Protein AF-A0A845XBY8-F1 (afdb_monomer)

Radius of gyration: 33.35 Å; Cα contacts (8 Å, |Δi|>4): 189; chains: 1; bounding box: 76×48×98 Å

Foldseek 3Di:
DPPPPVVVVVVVVVVVVVVVVVVPPPPPPPPPDDDDDPPQDWAFQDDLNHGLDTFRDADDPRDSNNQSVQLNVLLNVQLPDPVFQLVQFDWDDDPQKIFTDGPPHTSHIGHVVRCVVVVHDRVVVRVSSSVSSSVSSVVSVVCVPVVLVVVLVVQLVVLVVVLVVVVVVLVVVLVVVLVVLVVCVPDPDPPPPDPDDCPDDPVNVSVVVNVVSVVVSVVVNVVSVVVSVVSSCVSDSVNSVVVVVVVVVVVVVVVVVVVVVVVVVVVVVVVVVVPPPPPDD

pLDDT: mean 73.99, std 17.5, range [38.91, 96.5]

Solvent-accessible surface area (backbone atoms only — not comparable to full-atom values): 16436 Å² total; per-residue (Å²): 141,76,84,71,70,69,61,58,65,60,51,57,59,51,56,58,49,52,60,57,55,64,65,67,68,76,74,78,81,81,82,84,82,77,73,86,68,86,76,79,67,68,23,63,25,43,59,90,87,41,72,64,49,69,31,64,53,65,56,94,92,40,46,20,56,57,46,16,52,53,34,24,54,46,48,53,54,53,47,69,38,81,91,55,61,65,81,56,63,44,78,46,78,56,98,84,29,40,34,37,28,46,93,89,44,76,50,45,78,46,43,62,62,50,14,58,76,67,73,44,53,56,68,60,46,49,55,53,50,52,50,41,50,32,50,50,36,51,52,57,43,55,62,66,34,70,70,40,53,51,50,30,51,50,52,41,52,51,50,52,50,53,49,51,50,51,54,51,47,49,66,52,50,49,62,48,50,52,49,52,57,58,60,38,70,77,79,73,58,77,79,81,83,66,78,99,58,86,86,69,56,72,66,59,57,49,51,50,53,51,49,51,56,50,51,50,51,52,52,52,51,52,52,51,51,51,53,48,50,55,55,47,52,70,50,40,72,66,62,64,49,54,54,55,57,51,48,51,54,52,50,55,51,47,52,52,53,51,53,54,52,61,64,48,52,60,58,61,55,57,61,59,68,66,66,79,78,81,78,86,130

Secondary structure (DSSP, 8-state):
--SSSHHHHHHHHHHHHHHHHHHHSSSSSSSS----------EEEEETTEEEEEE---BTTB-HHHHHHHHHHHHHHHHH-TTS-TT-EEEEEETTEEEEEETTEEEEEE-HHHHHHTTS-HHHHHHHHHHHHHHHHHHHHHHHSHHHHHHHHHHHHHHHHHHHHHHHHHHHHHHHHHHHHHHTTTTTS-----SS--SS-HHHHHHHHHHHHHHHHHHHHHHHHHHHHHHHHHH-HHHHHHHHHHHHHHHHHHHHHHHHHHHHHHHHHHHHHTSTTS---

Mean predicted aligned error: 17.68 Å

Sequence (281 aa):
MQCKQQRWQKWWGLVLWVCIGLIGWVGLAAAQTADSEVTIERFPVELNGEVLFEIEENVGSFSAEERAQAITQRLQTIAADESIAPDDLEIEELNGVIGIEFKGQIILTLTPADAQAAGRSLSALALKYRELIRTGIVDYRTARTPRSLIRGGIYALVATTALSLLLYGMGRIFPWLYRLINRGRGSYLPSLRIQRMELLPADRIADTLLGLAKLSRTLLTITLLYFYTTLVLSFFPWTKQAGVIMLGYVLANLQQMWGAFIAYVPIAFSTNMRYSYIGRK

Structure (mmCIF, N/CA/C/O backbone):
data_AF-A0A845XBY8-F1
#
_entry.id   AF-A0A845XBY8-F1
#
loop_
_atom_site.group_PDB
_atom_site.id
_atom_site.type_symbol
_atom_site.label_atom_id
_atom_site.label_alt_id
_atom_site.label_comp_id
_atom_site.label_asym_id
_atom_site.label_entity_id
_atom_site.label_seq_id
_atom_site.pdbx_PDB_ins_code
_atom_site.Cartn_x
_atom_site.Cartn_y
_atom_site.Cartn_z
_atom_site.occupancy
_atom_site.B_iso_or_equiv
_atom_site.auth_seq_id
_atom_site.auth_comp_id
_atom_site.auth_asym_id
_atom_site.auth_atom_id
_atom_site.pdbx_PDB_model_num
ATOM 1 N N . MET A 1 1 ? 52.675 29.463 -32.326 1.00 48.91 1 MET A N 1
ATOM 2 C CA . MET A 1 1 ? 51.221 29.203 -32.491 1.00 48.91 1 MET A CA 1
ATOM 3 C C . MET A 1 1 ? 50.618 28.330 -31.367 1.00 48.91 1 MET A C 1
ATOM 5 O O . MET A 1 1 ? 49.633 27.653 -31.606 1.00 48.91 1 MET A O 1
ATOM 9 N N . GLN A 1 2 ? 51.119 28.380 -30.120 1.00 47.53 2 GLN A N 1
ATOM 10 C CA . GLN A 1 2 ? 50.605 27.541 -29.011 1.00 47.53 2 GLN A CA 1
ATOM 11 C C . GLN A 1 2 ? 49.797 28.305 -27.939 1.00 47.53 2 GLN A C 1
ATOM 13 O O . GLN A 1 2 ? 49.293 27.712 -26.996 1.00 47.53 2 GLN A O 1
ATOM 18 N N . CYS A 1 3 ? 49.594 29.618 -28.093 1.00 46.97 3 CYS A N 1
ATOM 19 C CA . CYS A 1 3 ? 49.027 30.460 -27.029 1.00 46.97 3 CYS A CA 1
ATOM 20 C C . CYS A 1 3 ? 47.480 30.583 -27.048 1.00 46.97 3 CYS A C 1
ATOM 22 O O . CYS A 1 3 ? 46.894 31.210 -26.170 1.00 46.97 3 CYS A O 1
ATOM 24 N N . LYS A 1 4 ? 46.779 29.997 -28.038 1.00 46.78 4 LYS A N 1
ATOM 25 C CA . LYS A 1 4 ? 45.314 30.176 -28.201 1.00 46.78 4 LYS A CA 1
ATOM 26 C C . LYS A 1 4 ? 44.449 28.997 -27.729 1.00 46.78 4 LYS A C 1
ATOM 28 O O . LYS A 1 4 ? 43.280 29.214 -27.428 1.00 46.78 4 LYS A O 1
ATOM 33 N N . GLN A 1 5 ? 45.000 27.786 -27.594 1.00 48.25 5 GLN A N 1
ATOM 34 C CA . GLN A 1 5 ? 44.238 26.592 -27.179 1.00 48.25 5 GLN A CA 1
ATOM 35 C C . GLN A 1 5 ? 44.044 26.471 -25.657 1.00 48.25 5 GLN A C 1
ATOM 37 O O . GLN A 1 5 ? 43.066 25.884 -25.204 1.00 48.25 5 GLN A O 1
ATOM 42 N N . GLN A 1 6 ? 44.903 27.100 -24.853 1.00 47.03 6 GLN A N 1
ATOM 43 C CA . GLN A 1 6 ? 44.861 26.988 -23.389 1.00 47.03 6 GLN A CA 1
ATOM 44 C C . GLN A 1 6 ? 43.768 27.855 -22.732 1.00 47.03 6 GLN A C 1
ATOM 46 O O . GLN A 1 6 ? 43.416 27.654 -21.569 1.00 47.03 6 GLN A O 1
ATOM 51 N N . ARG A 1 7 ? 43.192 28.813 -23.475 1.00 44.72 7 ARG A N 1
ATOM 52 C CA . ARG A 1 7 ? 42.109 29.682 -22.983 1.00 44.72 7 ARG A CA 1
ATOM 53 C C . ARG A 1 7 ? 40.734 29.015 -23.011 1.00 44.72 7 ARG A C 1
ATOM 55 O O . ARG A 1 7 ? 39.902 29.406 -22.212 1.00 44.72 7 ARG A O 1
ATOM 62 N N . TRP A 1 8 ? 40.487 28.008 -23.849 1.00 44.72 8 TRP A N 1
ATOM 63 C CA . TRP A 1 8 ? 39.156 27.385 -23.957 1.00 44.72 8 TRP A CA 1
ATOM 64 C C . TRP A 1 8 ? 38.880 26.314 -22.888 1.00 44.72 8 TRP A C 1
ATOM 66 O O . TRP A 1 8 ? 37.749 26.196 -22.428 1.00 44.72 8 TRP A O 1
ATOM 76 N N . GLN A 1 9 ? 39.909 25.609 -22.400 1.00 49.66 9 GLN A N 1
ATOM 77 C CA . GLN A 1 9 ? 39.747 24.634 -21.308 1.00 49.66 9 GLN A CA 1
ATOM 78 C C . GLN A 1 9 ? 39.439 25.286 -19.950 1.00 49.66 9 GLN A C 1
ATOM 80 O O . GLN A 1 9 ? 38.743 24.693 -19.131 1.00 49.66 9 GLN A O 1
ATOM 85 N N . LYS A 1 10 ? 39.883 26.530 -19.717 1.00 44.44 10 LYS A N 1
ATOM 86 C CA . LYS A 1 10 ? 39.593 27.256 -18.467 1.00 44.44 10 LYS A CA 1
ATOM 87 C C . LYS A 1 10 ? 38.150 27.770 -18.377 1.00 44.44 10 LYS A C 1
ATOM 89 O O . LYS A 1 10 ? 37.648 27.943 -17.275 1.00 44.44 10 LYS A O 1
ATOM 94 N N . TRP A 1 11 ? 37.468 27.973 -19.508 1.00 46.66 11 TRP A N 1
ATOM 95 C CA . TRP A 1 11 ? 36.080 28.459 -19.526 1.00 46.66 11 TRP A CA 1
ATOM 96 C C . TRP A 1 11 ? 35.056 27.337 -19.318 1.00 46.66 11 TRP A C 1
ATOM 98 O O . TRP A 1 11 ? 34.027 27.572 -18.692 1.00 46.66 11 TRP A O 1
ATOM 108 N N . TRP A 1 12 ? 35.362 26.103 -19.735 1.00 45.88 12 TRP A N 1
ATOM 109 C CA . TRP A 1 12 ? 34.514 24.940 -19.438 1.00 45.88 12 TRP A CA 1
ATOM 110 C C . TRP A 1 12 ? 34.469 24.602 -17.942 1.00 45.88 12 TRP A C 1
ATOM 112 O O . TRP A 1 12 ? 33.399 24.300 -17.428 1.00 45.88 12 TRP A O 1
ATOM 122 N N . GLY A 1 13 ? 35.586 24.738 -17.216 1.00 47.56 13 GLY A N 1
ATOM 123 C CA . GLY A 1 13 ? 35.603 24.539 -15.760 1.00 47.56 13 GLY A CA 1
ATOM 124 C C . GLY A 1 13 ? 34.821 25.601 -14.976 1.00 47.56 13 GLY A C 1
ATOM 125 O O . GLY A 1 13 ? 34.259 25.298 -13.928 1.00 47.56 13 GLY A O 1
ATOM 126 N N . LEU A 1 14 ? 34.739 26.829 -15.501 1.00 52.38 14 LEU A N 1
ATOM 127 C CA . LEU A 1 14 ? 34.097 27.967 -14.833 1.00 52.38 14 LEU A CA 1
ATOM 128 C C . LEU A 1 14 ? 32.570 27.961 -15.022 1.00 52.38 14 LEU A C 1
ATOM 130 O O . LEU A 1 14 ? 31.839 28.239 -14.079 1.00 52.38 14 LEU A O 1
ATOM 134 N N . VAL A 1 15 ? 32.074 27.544 -16.194 1.00 56.00 15 VAL A N 1
ATOM 135 C CA . VAL A 1 15 ? 30.627 27.358 -16.435 1.00 56.00 15 VAL A CA 1
ATOM 136 C C . VAL A 1 15 ? 30.075 26.168 -15.635 1.00 56.00 15 VAL A C 1
ATOM 138 O O . VAL A 1 15 ? 28.975 26.250 -15.092 1.00 56.00 15 VAL A O 1
ATOM 141 N N . LEU A 1 16 ? 30.860 25.095 -15.478 1.00 51.88 16 LEU A N 1
ATOM 142 C CA . LEU A 1 16 ? 30.463 23.907 -14.710 1.00 51.88 16 LEU A CA 1
ATOM 143 C C . LEU A 1 16 ? 30.427 24.175 -13.189 1.00 51.88 16 LEU A C 1
ATOM 145 O O . LEU A 1 16 ? 29.572 23.630 -12.497 1.00 51.88 16 LEU A O 1
ATOM 149 N N . TRP A 1 17 ? 31.273 25.079 -12.678 1.00 51.78 17 TRP A N 1
ATOM 150 C CA . TRP A 1 17 ? 31.230 25.545 -11.282 1.00 51.78 17 TRP A CA 1
ATOM 151 C C . TRP A 1 17 ? 30.079 26.524 -10.993 1.00 51.78 17 TRP A C 1
ATOM 153 O O . TRP A 1 17 ? 29.490 26.469 -9.915 1.00 51.78 17 TRP A O 1
ATOM 163 N N . VAL A 1 18 ? 29.701 27.377 -11.952 1.00 54.84 18 VAL A N 1
ATOM 164 C CA . VAL A 1 18 ? 28.578 28.324 -11.786 1.00 54.84 18 VAL A CA 1
ATOM 165 C C . VAL A 1 18 ? 27.220 27.604 -11.754 1.00 54.84 18 VAL A C 1
ATOM 167 O O . VAL A 1 18 ? 26.349 27.988 -10.976 1.00 54.84 18 VAL A O 1
ATOM 170 N N . CYS A 1 19 ? 27.043 26.509 -12.504 1.00 50.28 19 CYS A N 1
ATOM 171 C CA . CYS A 1 19 ? 25.814 25.705 -12.443 1.00 50.28 19 CYS A CA 1
ATOM 172 C C . CYS A 1 19 ? 25.688 24.864 -11.158 1.00 50.28 19 CYS A C 1
ATOM 174 O O . CYS A 1 19 ? 24.574 24.653 -10.688 1.00 50.28 19 CYS A O 1
ATOM 176 N N . ILE A 1 20 ? 26.800 24.421 -10.558 1.00 53.28 20 ILE A N 1
ATOM 177 C CA . ILE A 1 20 ? 26.784 23.688 -9.277 1.00 53.28 20 ILE A CA 1
ATOM 178 C C . ILE A 1 20 ? 26.568 24.654 -8.095 1.00 53.28 20 ILE A C 1
ATOM 180 O O . ILE A 1 20 ? 25.856 24.319 -7.150 1.00 53.28 20 ILE A O 1
ATOM 184 N N . GLY A 1 21 ? 27.093 25.884 -8.172 1.00 45.09 21 GLY A N 1
ATOM 185 C CA . GLY A 1 21 ? 26.884 26.916 -7.148 1.00 45.09 21 GLY A CA 1
ATOM 186 C C . GLY A 1 21 ? 25.451 27.462 -7.074 1.00 45.09 21 GLY A C 1
ATOM 187 O O . GLY A 1 21 ? 24.967 27.757 -5.984 1.00 45.09 21 GLY A O 1
ATOM 188 N N . LEU A 1 22 ? 24.737 27.545 -8.203 1.00 45.56 22 LEU A N 1
ATOM 189 C CA . LEU A 1 22 ? 23.360 28.068 -8.250 1.00 45.56 22 LEU A CA 1
ATOM 190 C C . LEU A 1 22 ? 22.296 27.099 -7.704 1.00 45.56 22 LEU A C 1
ATOM 192 O O . LEU A 1 22 ? 21.228 27.547 -7.298 1.00 45.56 22 LEU A O 1
ATOM 196 N N . ILE A 1 23 ? 22.582 25.796 -7.640 1.00 50.97 23 ILE A N 1
ATOM 197 C CA . ILE A 1 23 ? 21.660 24.795 -7.068 1.00 50.97 23 ILE A CA 1
ATOM 198 C C . ILE A 1 23 ? 21.824 24.708 -5.537 1.00 50.97 23 ILE A C 1
ATOM 200 O O . ILE A 1 23 ? 20.875 24.382 -4.829 1.00 50.97 23 ILE A O 1
ATOM 204 N N . GLY A 1 24 ? 23.000 25.059 -5.002 1.00 47.50 24 GLY A N 1
ATOM 205 C CA . GLY A 1 24 ? 23.308 24.939 -3.572 1.00 47.50 24 GLY A CA 1
ATOM 206 C C . GLY A 1 24 ? 22.752 26.047 -2.668 1.00 47.50 24 GLY A C 1
ATOM 207 O O . GLY A 1 24 ? 22.663 25.844 -1.462 1.00 47.50 24 GLY A O 1
ATOM 208 N N . TRP A 1 25 ? 22.369 27.210 -3.209 1.00 44.91 25 TRP A N 1
ATOM 209 C CA . TRP A 1 25 ? 21.984 28.376 -2.392 1.00 44.91 25 TRP A CA 1
ATOM 210 C C . TRP A 1 25 ? 20.474 28.569 -2.190 1.00 44.91 25 TRP A C 1
ATOM 212 O O . TRP A 1 25 ? 20.073 29.314 -1.303 1.00 44.91 25 TRP A O 1
ATOM 222 N N . VAL A 1 26 ? 19.622 27.869 -2.943 1.00 50.78 26 VAL A N 1
ATOM 223 C CA . VAL A 1 26 ? 18.153 28.020 -2.835 1.00 50.78 26 VAL A CA 1
ATOM 224 C C . VAL A 1 26 ? 17.545 27.136 -1.727 1.00 50.78 26 VAL A C 1
ATOM 226 O O . VAL A 1 26 ? 16.399 27.331 -1.339 1.00 50.78 26 VAL A O 1
ATOM 229 N N . GLY A 1 27 ? 18.306 26.197 -1.154 1.00 48.75 27 GLY A N 1
ATOM 230 C CA . GLY A 1 27 ? 17.779 25.209 -0.201 1.00 48.75 27 GLY A CA 1
ATOM 231 C C . GLY A 1 27 ? 17.772 25.600 1.284 1.00 48.75 27 GLY A C 1
ATOM 232 O O . GLY A 1 27 ? 17.173 24.877 2.072 1.00 48.75 27 GLY A O 1
ATOM 233 N N . LEU A 1 28 ? 18.423 26.696 1.699 1.00 48.75 28 LEU A N 1
ATOM 234 C CA . LEU A 1 28 ? 18.722 26.938 3.126 1.00 48.75 28 LEU A CA 1
ATOM 235 C C . LEU A 1 28 ? 17.930 28.079 3.790 1.00 48.75 28 LEU A C 1
ATOM 237 O O . LEU A 1 28 ? 18.226 28.440 4.923 1.00 48.75 28 LEU A O 1
ATOM 241 N N . ALA A 1 29 ? 16.926 28.652 3.120 1.00 46.03 29 ALA A N 1
ATOM 242 C CA . ALA A 1 29 ? 16.129 29.754 3.678 1.00 46.03 29 ALA A CA 1
ATOM 243 C C . ALA A 1 29 ? 14.713 29.350 4.141 1.00 46.03 29 ALA A C 1
ATOM 245 O O . ALA A 1 29 ? 14.022 30.166 4.739 1.00 46.03 29 ALA A O 1
ATOM 246 N N . ALA A 1 30 ? 14.272 28.111 3.894 1.00 50.88 30 ALA A N 1
ATOM 247 C CA . ALA A 1 30 ? 12.892 27.682 4.163 1.00 50.88 30 ALA A CA 1
ATOM 248 C C . ALA A 1 30 ? 12.706 26.845 5.447 1.00 50.88 30 ALA A C 1
ATOM 250 O O . ALA A 1 30 ? 11.613 26.348 5.690 1.00 50.88 30 ALA A O 1
ATOM 251 N N . ALA A 1 31 ? 13.747 26.647 6.264 1.00 50.22 31 ALA A N 1
ATOM 252 C CA . ALA A 1 31 ? 13.738 25.592 7.284 1.00 50.22 31 ALA A CA 1
ATOM 253 C C . ALA A 1 31 ? 13.461 26.035 8.735 1.00 50.22 31 ALA A C 1
ATOM 255 O O . ALA A 1 31 ? 13.522 25.190 9.621 1.00 50.22 31 ALA A O 1
ATOM 256 N N . GLN A 1 32 ? 13.174 27.308 9.029 1.00 49.59 32 GLN A N 1
ATOM 257 C CA . GLN A 1 32 ? 13.045 27.764 10.426 1.00 49.59 32 GLN A CA 1
ATOM 258 C C . GLN A 1 32 ? 11.834 28.666 10.674 1.00 49.59 32 GLN A C 1
ATOM 260 O O . GLN A 1 32 ? 11.972 29.801 11.108 1.00 49.59 32 GLN A O 1
ATOM 265 N N . THR A 1 33 ? 10.643 28.111 10.459 1.00 51.03 33 THR A N 1
ATOM 266 C CA . THR A 1 33 ? 9.422 28.454 11.211 1.00 51.03 33 THR A CA 1
ATOM 267 C C . THR A 1 33 ? 8.527 27.213 11.263 1.00 51.03 33 THR A C 1
ATOM 269 O O . THR A 1 33 ? 7.526 27.131 10.559 1.00 51.03 33 THR A O 1
ATOM 272 N N . ALA A 1 34 ? 8.930 26.203 12.033 1.00 53.22 34 ALA A N 1
ATOM 273 C CA . ALA A 1 34 ? 8.025 25.138 12.452 1.00 53.22 34 ALA A CA 1
ATOM 274 C C . ALA A 1 34 ? 7.584 25.476 13.876 1.00 53.22 34 ALA A C 1
ATOM 276 O O . ALA A 1 34 ? 8.276 25.174 14.849 1.00 53.22 34 ALA A O 1
ATOM 277 N N . ASP A 1 35 ? 6.476 26.209 13.963 1.00 44.78 35 ASP A N 1
ATOM 278 C CA . ASP A 1 35 ? 5.698 26.317 15.189 1.00 44.78 35 ASP A CA 1
ATOM 279 C C . ASP A 1 35 ? 5.302 24.891 15.599 1.00 44.78 35 ASP A C 1
ATOM 281 O O . ASP A 1 35 ? 4.962 24.067 14.746 1.00 44.78 35 ASP A O 1
ATOM 285 N N . SER A 1 36 ? 5.443 24.551 16.877 1.00 49.94 36 SER A N 1
ATOM 286 C CA . SER A 1 36 ? 5.181 23.195 17.367 1.00 49.94 36 SER A CA 1
ATOM 287 C C . SER A 1 36 ? 3.672 22.960 17.449 1.00 49.94 36 SER A C 1
ATOM 289 O O . SER A 1 36 ? 3.082 23.026 18.525 1.00 49.94 36 SER A O 1
ATOM 291 N N . GLU A 1 37 ? 3.034 22.709 16.305 1.00 53.88 37 GLU A N 1
ATOM 292 C CA . GLU A 1 37 ? 1.707 22.104 16.273 1.00 53.88 37 GLU A CA 1
ATOM 293 C C . GLU A 1 37 ? 1.807 20.713 16.903 1.00 53.88 37 GLU A C 1
ATOM 295 O O . GLU A 1 37 ? 2.631 19.885 16.504 1.00 53.88 37 GLU A O 1
ATOM 300 N N . VAL A 1 38 ? 0.976 20.462 17.918 1.00 54.94 38 VAL A N 1
ATOM 301 C CA . VAL A 1 38 ? 0.771 19.124 18.476 1.00 54.94 38 VAL A CA 1
ATOM 302 C C . VAL A 1 38 ? 0.316 18.234 17.323 1.00 54.94 38 VAL A C 1
ATOM 304 O O . VAL A 1 38 ? -0.832 18.293 16.892 1.00 54.94 38 VAL A O 1
ATOM 307 N N . THR A 1 39 ? 1.245 17.456 16.776 1.00 62.81 39 THR A N 1
ATOM 308 C CA . THR A 1 39 ? 0.949 16.504 15.711 1.00 62.81 39 THR A CA 1
ATOM 309 C C . THR A 1 39 ? 0.202 15.353 16.366 1.00 62.81 39 THR A C 1
ATOM 311 O O . THR A 1 39 ? 0.798 14.563 17.092 1.00 62.81 39 THR A O 1
ATOM 314 N N . ILE A 1 40 ? -1.116 15.305 16.182 1.00 72.94 40 ILE A N 1
ATOM 315 C CA . ILE A 1 40 ? -1.915 14.152 16.599 1.00 72.94 40 ILE A CA 1
ATOM 316 C C . ILE A 1 40 ? -1.516 12.998 15.679 1.00 72.94 40 ILE A C 1
ATOM 318 O O . ILE A 1 40 ? -1.754 13.056 14.470 1.00 72.94 40 ILE A O 1
ATOM 322 N N . GLU A 1 41 ? -0.847 11.989 16.234 1.00 85.38 41 GLU A N 1
ATOM 323 C CA . GLU A 1 41 ? -0.474 10.790 15.489 1.00 85.38 41 GLU A CA 1
ATOM 324 C C . GLU A 1 41 ? -1.731 9.976 15.172 1.00 85.38 41 GLU A C 1
ATOM 326 O O . GLU A 1 41 ? -2.507 9.624 16.059 1.00 85.38 41 GLU A O 1
ATOM 331 N N . ARG A 1 42 ? -1.941 9.698 13.883 1.00 91.50 42 ARG A N 1
ATOM 332 C CA . ARG A 1 42 ? -3.079 8.928 13.380 1.00 91.50 42 ARG A CA 1
ATOM 333 C C . ARG A 1 42 ? -2.586 7.624 12.784 1.00 91.50 42 ARG A C 1
ATOM 335 O O . ARG A 1 42 ? -1.666 7.627 11.966 1.00 91.50 42 ARG A O 1
ATOM 342 N N . PHE A 1 43 ? -3.225 6.522 13.157 1.00 93.31 43 PHE A N 1
ATOM 343 C CA . PHE A 1 43 ? -2.828 5.192 12.712 1.00 93.31 43 PHE A CA 1
ATOM 344 C C . PHE A 1 43 ? -3.890 4.594 11.785 1.00 93.31 43 PHE A C 1
ATOM 346 O O . PHE A 1 43 ? -5.041 4.431 12.203 1.00 93.31 43 PHE A O 1
ATOM 353 N N . PRO A 1 44 ? -3.546 4.272 10.527 1.00 94.00 44 PRO A N 1
ATOM 354 C CA . PRO A 1 44 ? -4.523 3.829 9.546 1.00 94.00 44 PRO A CA 1
ATOM 355 C C . PRO A 1 44 ? -4.962 2.382 9.791 1.00 94.00 44 PRO A C 1
ATOM 357 O O . PRO A 1 44 ? -4.156 1.491 10.059 1.00 94.00 44 PRO A O 1
ATOM 360 N N . VAL A 1 45 ? -6.263 2.144 9.642 1.00 94.81 45 VAL A N 1
ATOM 361 C CA . VAL A 1 45 ? -6.851 0.814 9.491 1.00 94.81 45 VAL A CA 1
ATOM 362 C C . VAL A 1 45 ? -7.052 0.561 8.009 1.00 94.81 45 VAL A C 1
ATOM 364 O O . VAL A 1 45 ? -7.835 1.249 7.349 1.00 94.81 45 VAL A O 1
ATOM 367 N N . GLU A 1 46 ? -6.349 -0.437 7.487 1.00 90.94 46 GLU A N 1
ATOM 368 C CA . GLU A 1 46 ? -6.260 -0.666 6.049 1.00 90.94 46 GLU A CA 1
ATOM 369 C C . GLU A 1 46 ? -6.810 -2.024 5.638 1.00 90.94 46 GLU A C 1
ATOM 371 O O . GLU A 1 46 ? -6.616 -3.043 6.305 1.00 90.94 46 GLU A O 1
ATOM 376 N N . LEU A 1 47 ? -7.415 -2.071 4.456 1.00 89.12 47 LEU A N 1
ATOM 377 C CA . LEU A 1 47 ? -7.773 -3.318 3.803 1.00 89.12 47 LEU A CA 1
ATOM 378 C C . LEU A 1 47 ? -7.267 -3.280 2.361 1.00 89.12 47 LEU A C 1
ATOM 380 O O . LEU A 1 47 ? -7.606 -2.392 1.594 1.00 89.12 47 LEU A O 1
ATOM 384 N N . ASN A 1 48 ? -6.408 -4.236 1.986 1.00 77.81 48 ASN A N 1
ATOM 385 C CA . ASN A 1 48 ? -5.762 -4.272 0.661 1.00 77.81 48 ASN A CA 1
ATOM 386 C C . ASN A 1 48 ? -4.932 -3.014 0.306 1.00 77.81 48 ASN A C 1
ATOM 388 O O . ASN A 1 48 ? -4.782 -2.677 -0.869 1.00 77.81 48 ASN A O 1
ATOM 392 N N . GLY A 1 49 ? -4.360 -2.347 1.316 1.00 77.94 49 GLY A N 1
ATOM 393 C CA . GLY A 1 49 ? -3.574 -1.119 1.146 1.00 77.94 49 GLY A CA 1
ATOM 394 C C . GLY A 1 49 ? -4.420 0.127 0.870 1.00 77.94 49 GLY A C 1
ATOM 395 O O . GLY A 1 49 ? -3.885 1.137 0.420 1.00 77.94 49 GLY A O 1
ATOM 396 N N . GLU A 1 50 ? -5.733 0.044 1.083 1.00 84.88 50 GLU A N 1
ATOM 397 C CA . GLU A 1 50 ? -6.636 1.188 1.115 1.00 84.88 50 GLU A CA 1
ATOM 398 C C . GLU A 1 50 ? -7.003 1.494 2.568 1.00 84.88 50 GLU A C 1
ATOM 400 O O . GLU A 1 50 ? -7.418 0.600 3.310 1.00 84.88 50 GLU A O 1
ATOM 405 N N . VAL A 1 51 ? -6.825 2.752 2.973 1.00 92.31 51 VAL A N 1
ATOM 406 C CA . VAL A 1 51 ? -7.165 3.226 4.318 1.00 92.31 51 VAL A CA 1
ATOM 407 C C . VAL A 1 51 ? -8.679 3.369 4.418 1.00 92.31 51 VAL A C 1
ATOM 409 O O . VAL A 1 51 ? -9.278 4.173 3.704 1.00 92.31 51 VAL A O 1
ATOM 412 N N . LEU A 1 52 ? -9.300 2.610 5.319 1.00 94.62 52 LEU A N 1
ATOM 413 C CA . LEU A 1 52 ? -10.735 2.704 5.584 1.00 94.62 52 LEU A CA 1
ATOM 414 C C . LEU A 1 52 ? -11.031 3.857 6.550 1.00 94.62 52 LEU A C 1
ATOM 416 O O . LEU A 1 52 ? -11.952 4.642 6.331 1.00 94.62 52 LEU A O 1
ATOM 420 N N . PHE A 1 53 ? -10.259 3.950 7.631 1.00 95.38 53 PHE A N 1
ATOM 421 C CA . PHE A 1 53 ? -10.339 4.993 8.655 1.00 95.38 53 PHE A CA 1
ATOM 422 C C . PHE A 1 53 ? -9.061 4.993 9.502 1.00 95.38 53 PHE A C 1
ATOM 424 O O . PHE A 1 53 ? -8.221 4.111 9.358 1.00 95.38 53 PHE A O 1
ATOM 431 N N . GLU A 1 54 ? -8.918 5.976 10.386 1.00 95.19 54 GLU A N 1
ATOM 432 C CA . GLU A 1 54 ? -7.755 6.138 11.262 1.00 95.19 54 GLU A CA 1
ATOM 433 C C . GLU A 1 54 ? -8.172 6.033 12.734 1.00 95.19 54 GLU A C 1
ATOM 435 O O . GLU A 1 54 ? -9.300 6.385 13.090 1.00 95.19 54 GLU A O 1
ATOM 440 N N . ILE A 1 55 ? -7.264 5.536 13.573 1.00 94.94 55 ILE A N 1
ATOM 441 C CA . ILE A 1 55 ? -7.392 5.480 15.030 1.00 94.94 55 ILE A CA 1
ATOM 442 C C . ILE A 1 55 ? -6.408 6.478 15.638 1.00 94.94 55 ILE A C 1
ATOM 444 O O . ILE A 1 55 ? -5.232 6.490 15.277 1.00 94.94 55 ILE A O 1
ATOM 448 N N . GLU A 1 56 ? -6.902 7.297 16.561 1.00 93.75 56 GLU A N 1
ATOM 449 C CA . GLU A 1 56 ? -6.122 8.352 17.228 1.00 93.75 56 GLU A CA 1
ATOM 450 C C . GLU A 1 56 ? -5.914 8.047 18.718 1.00 93.75 56 GLU A C 1
ATOM 452 O O . GLU A 1 56 ? -4.890 8.391 19.296 1.00 93.75 56 GLU A O 1
ATOM 457 N N . GLU A 1 57 ? -6.871 7.357 19.342 1.00 93.81 57 GLU A N 1
ATOM 458 C CA . GLU A 1 57 ? -6.916 7.203 20.794 1.00 93.81 57 GLU A CA 1
ATOM 459 C C . GLU A 1 57 ? -6.401 5.842 21.268 1.00 93.81 57 GLU A C 1
ATOM 461 O O . GLU A 1 57 ? -6.533 4.809 20.603 1.00 93.81 57 GLU A O 1
ATOM 466 N N . ASN A 1 58 ? -5.857 5.823 22.479 1.00 92.31 58 ASN A N 1
ATOM 467 C CA . ASN A 1 58 ? -5.487 4.591 23.169 1.00 92.31 58 ASN A CA 1
ATOM 468 C C . ASN A 1 58 ? -6.712 3.985 23.869 1.00 92.31 58 ASN A C 1
ATOM 470 O O . ASN A 1 58 ? -7.635 4.698 24.264 1.00 92.31 58 ASN A O 1
ATOM 474 N N . VAL A 1 59 ? -6.713 2.668 24.092 1.00 88.62 59 VAL A N 1
ATOM 475 C CA . VAL A 1 59 ? -7.757 2.002 24.893 1.00 88.62 59 VAL A CA 1
ATOM 476 C C . VAL A 1 59 ? -7.116 1.082 25.915 1.00 88.62 59 VAL A C 1
ATOM 478 O O . VAL A 1 59 ? -6.519 0.061 25.575 1.00 88.62 59 VAL A O 1
ATOM 481 N N . GLY A 1 60 ? -7.269 1.431 27.193 1.00 86.19 60 GLY A N 1
ATOM 482 C CA . GLY A 1 60 ? -6.638 0.697 28.286 1.00 86.19 60 GLY A CA 1
ATOM 483 C C . GLY A 1 60 ? -5.118 0.677 28.122 1.00 86.19 60 GLY A C 1
ATOM 484 O O . GLY A 1 60 ? -4.484 1.726 28.109 1.00 86.19 60 GLY A O 1
ATOM 485 N N . SER A 1 61 ? -4.544 -0.520 27.998 1.00 88.06 61 SER A N 1
ATOM 486 C CA . SER A 1 61 ? -3.109 -0.724 27.766 1.00 88.06 61 SER A CA 1
ATOM 487 C C . SER A 1 61 ? -2.699 -0.724 26.292 1.00 88.06 61 SER A C 1
ATOM 489 O O . SER A 1 61 ? -1.506 -0.793 26.025 1.00 88.06 61 SER A O 1
ATOM 491 N N . PHE A 1 62 ? -3.651 -0.705 25.355 1.00 89.44 62 PHE A N 1
ATOM 492 C CA . PHE A 1 62 ? -3.363 -0.764 23.922 1.00 89.44 62 PHE A CA 1
ATOM 493 C C . PHE A 1 62 ? -3.150 0.636 23.355 1.00 89.44 62 PHE A C 1
ATOM 495 O O . PHE A 1 62 ? -4.009 1.513 23.528 1.00 89.44 62 PHE A O 1
ATOM 502 N N . SER A 1 63 ? -2.041 0.824 22.640 1.00 93.56 63 SER A N 1
ATOM 503 C CA . SER A 1 63 ? -1.790 2.062 21.898 1.00 93.56 63 SER A CA 1
ATOM 504 C C . SER A 1 63 ? -2.708 2.187 20.673 1.00 93.56 63 SER A C 1
ATOM 506 O O . SER A 1 63 ? -3.232 1.191 20.168 1.00 93.56 63 SER A O 1
ATOM 508 N N . ALA A 1 64 ? -2.905 3.405 20.168 1.00 92.88 64 ALA A N 1
ATOM 509 C CA . ALA A 1 64 ? -3.656 3.664 18.940 1.00 92.88 64 ALA A CA 1
ATOM 510 C C . ALA A 1 64 ? -3.091 2.874 17.742 1.00 92.88 64 ALA A C 1
ATOM 512 O O . ALA A 1 64 ? -3.856 2.306 16.959 1.00 92.88 64 ALA A O 1
ATOM 513 N N . GLU A 1 65 ? -1.762 2.747 17.656 1.00 93.19 65 GLU A N 1
ATOM 514 C CA . GLU A 1 65 ? -1.076 1.926 16.653 1.00 93.19 65 GLU A CA 1
ATOM 515 C C . GLU A 1 65 ? -1.420 0.439 16.794 1.00 93.19 65 GLU A C 1
ATOM 517 O O . GLU A 1 65 ? -1.844 -0.201 15.830 1.00 93.19 65 GLU A O 1
ATOM 522 N N . GLU A 1 66 ? -1.284 -0.115 18.001 1.00 91.75 66 GLU A N 1
ATOM 523 C CA . GLU A 1 66 ? -1.582 -1.524 18.276 1.00 91.75 66 GLU A CA 1
ATOM 524 C C . GLU A 1 66 ? -3.051 -1.843 17.993 1.00 91.75 66 GLU A C 1
ATOM 526 O O . GLU A 1 66 ? -3.367 -2.892 17.422 1.00 91.75 66 GLU A O 1
ATOM 531 N N . ARG A 1 67 ? -3.958 -0.918 18.338 1.00 94.31 67 ARG A N 1
ATOM 532 C CA . ARG A 1 67 ? -5.379 -1.015 17.991 1.00 94.31 67 ARG A CA 1
ATOM 533 C C . ARG A 1 67 ? -5.555 -1.071 16.478 1.00 94.31 67 ARG A C 1
ATOM 535 O O . ARG A 1 67 ? -6.182 -2.013 15.992 1.00 94.31 67 ARG A O 1
ATOM 542 N N . ALA A 1 68 ? -5.003 -0.109 15.737 1.00 94.56 68 ALA A N 1
ATOM 543 C CA . ALA A 1 68 ? -5.139 -0.044 14.283 1.00 94.56 68 ALA A CA 1
ATOM 544 C C . ALA A 1 68 ? -4.608 -1.314 13.595 1.00 94.56 68 ALA A C 1
ATOM 546 O O . ALA A 1 68 ? -5.271 -1.876 12.715 1.00 94.56 68 ALA A O 1
ATOM 547 N N . GLN A 1 69 ? -3.462 -1.829 14.051 1.00 92.44 69 GLN A N 1
ATOM 548 C CA . GLN A 1 69 ? -2.876 -3.074 13.553 1.00 92.44 69 GLN A CA 1
ATOM 549 C C . GLN A 1 69 ? -3.754 -4.294 13.871 1.00 92.44 69 GLN A C 1
ATOM 551 O O . GLN A 1 69 ? -4.028 -5.103 12.980 1.00 92.44 69 GLN A O 1
ATOM 556 N N . ALA A 1 70 ? -4.246 -4.421 15.107 1.00 91.56 70 ALA A N 1
ATOM 557 C CA . ALA A 1 70 ? -5.111 -5.531 15.506 1.00 91.56 70 ALA A CA 1
ATOM 558 C C . ALA A 1 70 ? -6.439 -5.538 14.728 1.00 91.56 70 ALA A C 1
ATOM 560 O O . ALA A 1 70 ? -6.889 -6.594 14.275 1.00 91.56 70 ALA A O 1
ATOM 561 N N . ILE A 1 71 ? -7.047 -4.364 14.526 1.00 94.88 71 ILE A N 1
ATOM 562 C CA . ILE A 1 71 ? -8.266 -4.210 13.720 1.00 94.88 71 ILE A CA 1
ATOM 563 C C . ILE A 1 71 ? -7.982 -4.606 12.267 1.00 94.88 71 ILE A C 1
ATOM 565 O O . ILE A 1 71 ? -8.721 -5.408 11.695 1.00 94.88 71 ILE A O 1
ATOM 569 N N . THR A 1 72 ? -6.885 -4.110 11.689 1.00 93.88 72 THR A N 1
ATOM 570 C CA . THR A 1 72 ? -6.454 -4.433 10.319 1.00 93.88 72 THR A CA 1
ATOM 571 C C . THR A 1 72 ? -6.299 -5.943 10.113 1.00 93.88 72 THR A C 1
ATOM 573 O O . THR A 1 72 ? -6.827 -6.496 9.149 1.00 93.88 72 THR A O 1
ATOM 576 N N . GLN A 1 73 ? -5.642 -6.646 11.039 1.00 91.25 73 GLN A N 1
ATOM 577 C CA . GLN A 1 73 ? -5.451 -8.100 10.952 1.00 91.25 73 GLN A CA 1
ATOM 578 C C . GLN A 1 73 ? -6.776 -8.877 11.033 1.00 91.25 73 GLN A C 1
ATOM 580 O O . GLN A 1 73 ? -6.998 -9.825 10.268 1.00 91.25 73 GLN 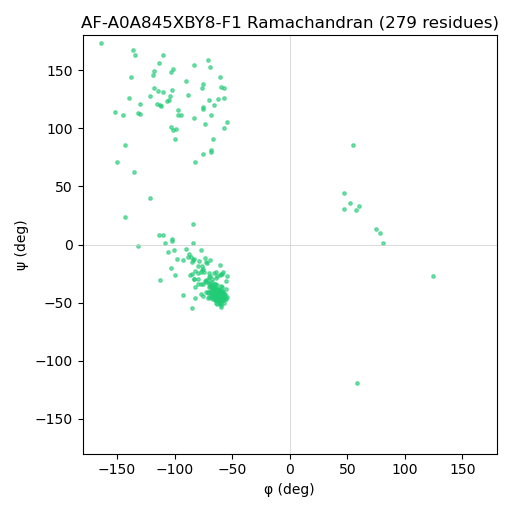A O 1
ATOM 585 N N . ARG A 1 74 ? -7.690 -8.467 11.923 1.00 91.75 74 ARG A N 1
ATOM 586 C CA . ARG A 1 74 ? -9.027 -9.079 12.032 1.00 91.75 74 ARG A CA 1
ATOM 587 C C . ARG A 1 74 ? -9.838 -8.854 10.761 1.00 91.75 74 ARG A C 1
ATOM 589 O O . ARG A 1 74 ? -10.393 -9.810 10.223 1.00 91.75 74 ARG A O 1
ATOM 596 N N . LEU A 1 75 ? -9.839 -7.627 10.239 1.00 92.44 75 LEU A N 1
ATOM 597 C CA . LEU A 1 75 ? -10.513 -7.281 8.989 1.00 92.44 75 LEU A CA 1
ATOM 598 C C . LEU A 1 75 ? -9.978 -8.081 7.805 1.00 92.44 75 LEU A C 1
ATOM 600 O O . LEU A 1 75 ? -10.770 -8.586 7.018 1.00 92.44 75 LEU A O 1
ATOM 604 N N . GLN A 1 76 ? -8.660 -8.252 7.690 1.00 90.06 76 GLN A N 1
ATOM 605 C CA . GLN A 1 76 ? -8.065 -9.075 6.634 1.00 90.06 76 GLN A CA 1
ATOM 606 C C . GLN A 1 76 ? -8.519 -10.536 6.715 1.00 90.06 76 GLN A C 1
ATOM 608 O O . GLN A 1 76 ? -8.828 -11.132 5.684 1.00 90.06 76 GLN A O 1
ATOM 613 N N . THR A 1 77 ? -8.592 -11.094 7.925 1.00 87.94 77 THR A N 1
ATOM 614 C CA . THR A 1 77 ? -9.057 -12.471 8.151 1.00 87.94 77 THR A CA 1
ATOM 615 C C . THR A 1 77 ? -10.521 -12.632 7.735 1.00 87.94 77 THR A C 1
ATOM 617 O O . THR A 1 77 ? -10.854 -13.538 6.976 1.00 87.94 77 THR A O 1
ATOM 620 N N . ILE A 1 78 ? -11.381 -11.703 8.157 1.00 88.69 78 ILE A N 1
ATOM 621 C CA . ILE A 1 78 ? -12.824 -11.714 7.867 1.00 88.69 78 ILE A CA 1
ATOM 622 C C . ILE A 1 78 ? -13.104 -11.445 6.382 1.00 88.69 78 ILE A C 1
ATOM 624 O O . ILE A 1 78 ? -13.963 -12.079 5.769 1.00 88.69 78 ILE A O 1
ATOM 628 N N . ALA A 1 79 ? -12.357 -10.528 5.767 1.00 88.62 79 ALA A N 1
ATOM 629 C CA . ALA A 1 79 ? -12.492 -10.223 4.348 1.00 88.62 79 ALA A CA 1
ATOM 630 C C . ALA A 1 79 ? -12.106 -11.417 3.460 1.00 88.62 79 ALA A C 1
ATOM 632 O O . ALA A 1 79 ? -12.713 -11.606 2.401 1.00 88.62 79 ALA A O 1
ATOM 633 N N . ALA A 1 80 ? -11.124 -12.216 3.895 1.00 85.31 80 ALA A N 1
ATOM 634 C CA . ALA A 1 80 ? -10.649 -13.404 3.192 1.00 85.31 80 ALA A CA 1
ATOM 635 C C . ALA A 1 80 ? -11.575 -14.626 3.325 1.00 85.31 80 ALA A C 1
ATOM 637 O O . ALA A 1 80 ? -11.539 -15.494 2.454 1.00 85.31 80 ALA A O 1
ATOM 638 N N . ASP A 1 81 ? -12.394 -14.702 4.373 1.00 85.44 81 ASP A N 1
ATOM 639 C CA . ASP A 1 81 ? -13.361 -15.784 4.561 1.00 85.44 81 ASP A CA 1
ATOM 640 C C . ASP A 1 81 ? -14.650 -15.503 3.770 1.00 85.44 81 ASP A C 1
ATOM 642 O O . ASP A 1 81 ? -15.426 -14.613 4.106 1.00 85.44 81 ASP A O 1
ATOM 646 N N . GLU A 1 82 ? -14.900 -16.254 2.697 1.00 82.81 82 GLU A N 1
ATOM 647 C CA . GLU A 1 82 ? -16.092 -16.077 1.853 1.00 82.81 82 GLU A CA 1
ATOM 648 C C . GLU A 1 82 ? -17.398 -16.553 2.514 1.00 82.81 82 GLU A C 1
ATOM 650 O O . GLU A 1 82 ? -18.477 -16.177 2.054 1.00 82.81 82 GLU A O 1
ATOM 655 N N . SER A 1 83 ? -17.332 -17.336 3.600 1.00 80.94 83 SER A N 1
ATOM 656 C CA . SER A 1 83 ? -18.522 -17.819 4.326 1.00 80.94 83 SER A CA 1
ATOM 657 C C . SER A 1 83 ? -19.213 -16.732 5.165 1.00 80.94 83 SER A C 1
ATOM 659 O O . SER A 1 83 ? -20.327 -16.913 5.665 1.00 80.94 83 SER A O 1
ATOM 661 N N . ILE A 1 84 ? -18.538 -15.596 5.317 1.00 81.38 84 ILE A N 1
ATOM 662 C CA . ILE A 1 84 ? -18.937 -14.425 6.089 1.00 81.38 84 ILE A CA 1
ATOM 663 C C . ILE A 1 84 ? -19.635 -13.448 5.138 1.00 81.38 84 ILE A C 1
ATOM 665 O O . ILE A 1 84 ? -18.970 -12.883 4.271 1.00 81.38 84 ILE A O 1
ATOM 669 N N . ALA A 1 85 ? -20.944 -13.209 5.246 1.00 82.94 85 ALA A N 1
ATOM 670 C CA . ALA A 1 85 ? -21.599 -12.219 4.388 1.00 82.94 85 ALA A CA 1
ATOM 671 C C . ALA A 1 85 ? -21.286 -10.790 4.880 1.00 82.94 85 ALA A C 1
ATOM 673 O O . ALA A 1 85 ? -21.409 -10.537 6.071 1.00 82.94 85 ALA A O 1
ATOM 674 N N . PRO A 1 86 ? -20.929 -9.819 4.013 1.00 82.06 86 PRO A N 1
ATOM 675 C CA . PRO A 1 86 ? -20.637 -8.443 4.446 1.00 82.06 86 PRO A CA 1
ATOM 676 C C . PRO A 1 86 ? -21.820 -7.739 5.130 1.00 82.06 86 PRO A C 1
ATOM 678 O O . PRO A 1 86 ? -21.634 -6.723 5.791 1.00 82.06 86 PRO A O 1
ATOM 681 N N . ASP A 1 87 ? -23.034 -8.259 4.942 1.00 83.62 87 ASP A N 1
ATOM 682 C CA . ASP A 1 87 ? -24.261 -7.737 5.540 1.00 83.62 87 ASP A CA 1
ATOM 683 C C . ASP A 1 87 ? -24.494 -8.241 6.978 1.00 83.62 87 ASP A C 1
ATOM 685 O O . ASP A 1 87 ? -25.303 -7.647 7.684 1.00 83.62 87 ASP A O 1
ATOM 689 N N . ASP A 1 88 ? -23.754 -9.256 7.447 1.00 87.00 88 ASP A N 1
ATOM 690 C CA . ASP A 1 88 ? -23.878 -9.802 8.813 1.00 87.00 88 ASP A CA 1
ATOM 691 C C . ASP A 1 88 ? -23.053 -8.994 9.849 1.00 87.00 88 ASP A C 1
ATOM 693 O O . ASP A 1 88 ? -22.736 -9.494 10.928 1.00 87.00 88 ASP A O 1
ATOM 697 N N . LEU A 1 89 ? -22.637 -7.761 9.524 1.00 90.38 89 LEU A N 1
ATOM 698 C CA . LEU A 1 89 ? -21.957 -6.888 10.484 1.00 90.38 89 LEU A CA 1
ATOM 699 C C . LEU A 1 89 ? -22.956 -6.313 11.488 1.00 90.38 89 LEU A C 1
ATOM 701 O O . LEU A 1 89 ? -23.806 -5.484 11.141 1.00 90.38 89 LEU A O 1
ATOM 705 N N . GLU A 1 90 ? -22.776 -6.674 12.751 1.00 93.06 90 GLU A N 1
ATOM 706 C CA . GLU A 1 90 ? -23.630 -6.235 13.848 1.00 93.06 90 GLU A CA 1
ATOM 707 C C . GLU A 1 90 ? -22.945 -5.140 14.673 1.00 93.06 90 GLU A C 1
ATOM 709 O O . GLU A 1 90 ? -21.716 -5.057 14.763 1.00 93.06 90 GLU A O 1
ATOM 714 N N . ILE A 1 91 ? -23.764 -4.241 15.223 1.00 94.44 91 ILE A N 1
ATOM 715 C CA . ILE A 1 91 ? -23.327 -3.191 16.143 1.00 94.44 91 ILE A CA 1
ATOM 716 C C . ILE A 1 91 ? -23.940 -3.517 17.496 1.00 94.44 91 ILE A C 1
ATOM 718 O O . ILE A 1 91 ? -25.165 -3.540 17.618 1.00 94.44 91 ILE A O 1
ATOM 722 N N . GLU A 1 92 ? -23.095 -3.712 18.500 1.00 94.12 92 GLU A N 1
ATOM 723 C CA . GLU A 1 92 ? -23.520 -3.985 19.869 1.00 94.12 92 GLU A CA 1
ATOM 724 C C . GLU A 1 92 ? -23.041 -2.866 20.796 1.00 94.12 92 GLU A C 1
ATOM 726 O O . GLU A 1 92 ? -21.894 -2.428 20.726 1.00 94.12 92 GLU A O 1
ATOM 731 N N . GLU A 1 93 ? -23.918 -2.381 21.670 1.00 93.06 93 GLU A N 1
ATOM 732 C CA . GLU A 1 93 ? -23.564 -1.405 22.698 1.00 93.06 93 GLU A CA 1
ATOM 733 C C . GLU A 1 93 ? -23.496 -2.097 24.058 1.00 93.06 93 GLU A C 1
ATOM 735 O O . GLU A 1 93 ? -24.468 -2.705 24.507 1.00 93.06 93 GLU A O 1
ATOM 740 N N . LEU A 1 94 ? -22.353 -1.978 24.733 1.00 88.12 94 LEU A N 1
ATOM 741 C CA . LEU A 1 94 ? -22.134 -2.581 26.042 1.00 88.12 94 LEU A CA 1
ATOM 742 C C . LEU A 1 94 ? -21.356 -1.616 26.933 1.00 88.12 94 LEU A C 1
ATOM 744 O O . LEU A 1 94 ? -20.278 -1.162 26.571 1.00 88.12 94 LEU A O 1
ATOM 748 N N . ASN A 1 95 ? -21.872 -1.317 28.128 1.00 87.25 95 ASN A N 1
ATOM 749 C CA . ASN A 1 95 ? -21.180 -0.503 29.139 1.00 87.25 95 ASN A CA 1
ATOM 750 C C . ASN A 1 95 ? -20.657 0.861 28.625 1.00 87.25 95 ASN A C 1
ATOM 752 O O . ASN A 1 95 ? -19.596 1.319 29.047 1.00 87.25 95 ASN A O 1
ATOM 756 N N . GLY A 1 96 ? -21.388 1.516 27.715 1.00 87.38 96 GLY A N 1
ATOM 757 C CA . GLY A 1 96 ? -21.020 2.832 27.173 1.00 87.38 96 GLY A CA 1
ATOM 758 C C . GLY A 1 96 ? -19.923 2.811 26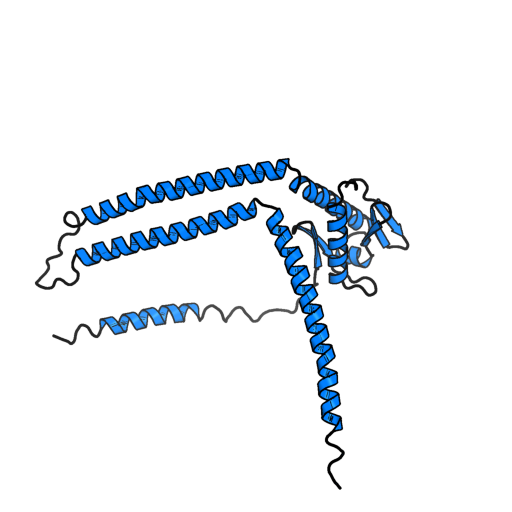.100 1.00 87.38 96 GLY A C 1
ATOM 759 O O . GLY A 1 96 ? -19.430 3.873 25.716 1.00 87.38 96 GLY A O 1
ATOM 760 N N . VAL A 1 97 ? -19.548 1.626 25.607 1.00 92.56 97 VAL A N 1
ATOM 761 C CA . VAL A 1 97 ? -18.746 1.444 24.390 1.00 92.56 97 VAL A CA 1
ATOM 762 C C . VAL A 1 97 ? -19.582 0.763 23.309 1.00 92.56 97 VAL A C 1
ATOM 764 O O . VAL A 1 97 ? -20.552 0.069 23.615 1.00 92.56 97 VAL A O 1
ATOM 767 N N . ILE A 1 98 ? -19.205 0.951 22.044 1.00 95.50 98 ILE A N 1
ATOM 768 C CA . ILE A 1 98 ? -19.868 0.297 20.910 1.00 95.50 98 ILE A CA 1
ATOM 769 C C . ILE A 1 98 ? -18.892 -0.653 20.217 1.00 95.50 98 ILE A C 1
ATOM 771 O O . ILE A 1 98 ? -17.838 -0.234 19.741 1.00 95.50 98 ILE A O 1
ATOM 775 N N . GLY A 1 99 ? -19.242 -1.933 20.152 1.00 93.06 99 GLY A N 1
ATOM 776 C CA . GLY A 1 99 ? -18.560 -2.953 19.368 1.00 93.06 99 GLY A CA 1
ATOM 777 C C . GLY A 1 99 ? -19.135 -3.063 17.957 1.00 93.06 99 GLY A C 1
ATOM 778 O O . GLY A 1 99 ? -20.345 -2.976 17.761 1.00 93.06 99 GLY A O 1
ATOM 779 N N . ILE A 1 100 ? -18.262 -3.266 16.972 1.00 94.50 100 ILE A N 1
ATOM 780 C CA . ILE A 1 100 ? -18.628 -3.792 15.655 1.00 94.50 100 ILE A CA 1
ATOM 781 C C . ILE A 1 100 ? -18.118 -5.223 15.601 1.00 94.50 100 ILE A C 1
ATOM 783 O O . ILE A 1 100 ? -16.915 -5.460 15.780 1.00 94.50 100 ILE A O 1
ATOM 787 N N . GLU A 1 101 ? -19.014 -6.165 15.345 1.00 92.81 101 GLU A N 1
ATOM 788 C CA . GLU A 1 101 ? -18.702 -7.584 15.397 1.00 92.81 101 GLU A CA 1
ATOM 789 C C . GLU A 1 101 ? -19.275 -8.385 14.233 1.00 92.81 101 GLU A C 1
ATOM 791 O O . GLU A 1 101 ? -20.097 -7.913 13.445 1.00 92.81 101 GLU A O 1
ATOM 796 N N . PHE A 1 102 ? -18.776 -9.612 14.124 1.00 88.38 102 PHE A N 1
ATOM 797 C CA . PHE A 1 102 ? -19.214 -10.595 13.155 1.00 88.38 102 PHE A CA 1
ATOM 798 C C . PHE A 1 102 ? -19.506 -11.919 13.857 1.00 88.38 102 PHE A C 1
ATOM 800 O O . PHE A 1 102 ? -18.574 -12.563 14.338 1.00 88.38 102 PHE A O 1
ATOM 807 N N . LYS A 1 103 ? -20.775 -12.345 13.914 1.00 84.62 103 LYS A N 1
ATOM 808 C CA . LYS A 1 103 ? -21.195 -13.602 14.574 1.00 84.62 103 LYS A CA 1
ATOM 809 C C . LYS A 1 103 ? -20.586 -13.779 15.985 1.00 84.62 103 LYS A C 1
ATOM 811 O O . LYS A 1 103 ? -20.083 -14.857 16.305 1.00 84.62 103 LYS A O 1
ATOM 816 N N . GLY A 1 104 ? -20.580 -12.723 16.805 1.00 81.75 104 GLY A N 1
ATOM 817 C CA . GLY A 1 104 ? -19.992 -12.732 18.152 1.00 81.75 104 GLY A CA 1
ATOM 818 C C . GLY A 1 104 ? -18.469 -12.542 18.221 1.00 81.75 104 GLY A C 1
ATOM 819 O O . GLY A 1 104 ? -17.888 -12.601 19.305 1.00 81.75 104 GLY A O 1
ATOM 820 N N . GLN A 1 105 ? -17.780 -12.349 17.088 1.00 85.25 105 GLN A N 1
ATOM 821 C CA . GLN A 1 105 ? -16.362 -11.984 17.062 1.00 85.25 105 GLN A CA 1
ATOM 822 C C . GLN A 1 105 ? -16.197 -10.471 16.895 1.00 85.25 105 GLN A C 1
ATOM 824 O O . GLN A 1 105 ? -16.422 -9.918 15.817 1.00 85.25 105 GLN A O 1
ATOM 829 N N . ILE A 1 106 ? -15.706 -9.811 17.943 1.00 89.81 106 ILE A N 1
ATOM 830 C CA . ILE A 1 106 ? -15.451 -8.367 17.942 1.00 89.81 106 ILE A CA 1
ATOM 831 C C . ILE A 1 106 ? -14.327 -8.017 16.957 1.00 89.81 106 ILE A C 1
ATOM 833 O O . ILE A 1 106 ? -13.175 -8.441 17.105 1.00 89.81 106 ILE A O 1
ATOM 837 N N . ILE A 1 107 ? -14.655 -7.182 15.973 1.00 92.44 107 ILE A N 1
ATOM 838 C CA . ILE A 1 107 ? -13.702 -6.619 15.013 1.00 92.44 107 ILE A CA 1
ATOM 839 C C . ILE A 1 107 ? -13.058 -5.378 15.625 1.00 92.44 107 ILE A C 1
ATOM 841 O O . ILE A 1 107 ? -11.831 -5.286 15.731 1.00 92.44 107 ILE A O 1
ATOM 845 N N . LEU A 1 108 ? -13.909 -4.449 16.059 1.00 93.56 108 LEU A N 1
ATOM 846 C CA . LEU A 1 108 ? -13.554 -3.122 16.540 1.00 93.56 108 LEU A CA 1
ATOM 847 C C . LEU A 1 108 ? -14.390 -2.785 17.774 1.00 93.56 108 LEU A C 1
ATOM 849 O O . LEU A 1 108 ? -15.575 -3.093 17.827 1.00 93.56 108 LEU A O 1
ATOM 853 N N . THR A 1 109 ? -13.787 -2.070 18.718 1.00 94.06 109 THR A N 1
ATOM 854 C CA . THR A 1 109 ? -14.495 -1.418 19.822 1.00 94.06 109 THR A CA 1
ATOM 855 C C . THR A 1 109 ? -14.225 0.078 19.772 1.00 94.06 109 THR A C 1
ATOM 857 O O . THR A 1 109 ? -13.067 0.504 19.722 1.00 94.06 109 THR A O 1
ATOM 860 N N . LEU A 1 110 ? -15.303 0.854 19.783 1.00 95.44 110 LEU A N 1
ATOM 861 C CA . LEU A 1 110 ? -15.321 2.307 19.807 1.00 95.44 110 LEU A CA 1
ATOM 862 C C . LEU A 1 110 ? -15.626 2.810 21.211 1.00 95.44 110 LEU A C 1
ATOM 864 O O . LEU A 1 110 ? -16.579 2.371 21.860 1.00 95.44 110 LEU A O 1
ATOM 868 N N . THR A 1 111 ? -14.828 3.772 21.647 1.00 95.31 111 THR A N 1
ATOM 869 C CA . THR A 1 111 ? -14.934 4.417 22.953 1.00 95.31 111 THR A CA 1
ATOM 870 C C . THR A 1 111 ? -15.403 5.868 22.823 1.00 95.31 111 THR A C 1
ATOM 872 O O . THR A 1 111 ? -15.303 6.462 21.745 1.00 95.31 111 THR A O 1
ATOM 875 N N . PRO A 1 112 ? -15.885 6.492 23.913 1.00 94.50 112 PRO A N 1
ATOM 876 C CA . PRO A 1 112 ? -16.228 7.914 23.911 1.00 94.50 112 PRO A CA 1
ATOM 877 C C . PRO A 1 112 ? -15.076 8.828 23.466 1.00 94.50 112 PRO A C 1
ATOM 879 O O . PRO A 1 112 ? -15.333 9.854 22.842 1.00 94.50 112 PRO A O 1
ATOM 882 N N . ALA A 1 113 ? -13.823 8.439 23.733 1.00 93.38 113 ALA A N 1
ATOM 883 C CA . ALA A 1 113 ? -12.640 9.167 23.278 1.00 93.38 113 ALA A CA 1
ATOM 884 C C . ALA A 1 113 ? -12.531 9.162 21.743 1.00 93.38 113 ALA A C 1
ATOM 886 O O . ALA A 1 113 ? -12.360 10.217 21.142 1.00 93.38 113 ALA A O 1
ATOM 887 N N . ASP A 1 114 ? -12.760 8.011 21.096 1.00 93.94 114 ASP A N 1
ATOM 888 C CA . ASP A 1 114 ? -12.759 7.908 19.627 1.00 93.94 114 ASP A CA 1
ATOM 889 C C . ASP A 1 114 ? -13.843 8.805 18.995 1.00 93.94 114 ASP A C 1
ATOM 891 O O . ASP A 1 114 ? -13.626 9.475 17.985 1.00 93.94 114 ASP A O 1
ATOM 895 N N . ALA A 1 115 ? -15.028 8.843 19.612 1.00 94.06 115 ALA A N 1
ATOM 896 C CA . ALA A 1 115 ? -16.125 9.721 19.208 1.00 94.06 115 ALA A CA 1
ATOM 897 C C . ALA A 1 115 ? -15.764 11.208 19.344 1.00 94.06 115 ALA A C 1
ATOM 899 O O . ALA A 1 115 ? -16.050 12.000 18.439 1.00 94.06 115 ALA A O 1
ATOM 900 N N . GLN A 1 116 ? -15.107 11.577 20.446 1.00 94.12 116 GLN A N 1
ATOM 901 C CA . GLN A 1 116 ? -14.644 12.938 20.694 1.00 94.12 116 GLN A CA 1
ATOM 902 C C . GLN A 1 116 ? -13.575 13.366 19.682 1.00 94.12 116 GLN A C 1
ATOM 904 O O . GLN A 1 116 ? -13.723 14.435 19.087 1.00 94.12 116 GLN A O 1
ATOM 909 N N . ALA A 1 117 ? -12.571 12.522 19.432 1.00 91.50 117 ALA A N 1
ATOM 910 C CA . ALA A 1 117 ? -11.533 12.755 18.427 1.00 91.50 117 ALA A CA 1
ATOM 911 C C . ALA A 1 117 ? -12.135 12.939 17.020 1.00 91.50 117 ALA A C 1
ATOM 913 O O . ALA A 1 117 ? -11.797 13.871 16.292 1.00 91.50 117 ALA A O 1
ATOM 914 N N . ALA A 1 118 ? -13.137 12.127 16.669 1.00 91.44 118 ALA A N 1
ATOM 915 C CA . ALA A 1 118 ? -13.842 12.229 15.392 1.00 91.44 118 ALA A CA 1
ATOM 916 C C . ALA A 1 118 ? -14.875 13.376 15.313 1.00 91.44 118 ALA A C 1
ATOM 918 O O . ALA A 1 118 ? -15.493 13.561 14.255 1.00 91.44 118 ALA A O 1
ATOM 919 N N . GLY A 1 119 ? -15.123 14.103 16.411 1.00 93.19 119 GLY A N 1
ATOM 920 C CA . GLY A 1 119 ? -16.138 15.159 16.496 1.00 93.19 119 GLY A CA 1
ATOM 921 C C . GLY A 1 119 ? -17.567 14.669 16.227 1.00 93.19 119 GLY A C 1
ATOM 922 O O . GLY A 1 119 ? -18.366 15.386 15.618 1.00 93.19 119 GLY A O 1
ATOM 923 N N . ARG A 1 120 ? -17.892 13.424 16.599 1.00 94.25 120 ARG A N 1
ATOM 924 C CA . ARG A 1 120 ? -19.174 12.756 16.296 1.00 94.25 120 ARG A CA 1
ATOM 925 C C . ARG A 1 120 ? -19.741 12.059 17.528 1.00 94.25 120 ARG A C 1
ATOM 927 O O . ARG A 1 120 ? -19.028 11.792 18.483 1.00 94.25 120 ARG A O 1
ATOM 934 N N . SER A 1 121 ? -21.031 11.720 17.504 1.00 95.62 121 SER A N 1
ATOM 935 C CA . SER A 1 121 ? -21.574 10.795 18.504 1.00 95.62 121 SER A CA 1
ATOM 936 C C . SER A 1 121 ? -21.029 9.383 18.280 1.00 95.62 121 SER A C 1
ATOM 938 O O . SER A 1 121 ? -20.735 8.991 17.147 1.00 95.62 121 SER A O 1
ATOM 940 N N . LEU A 1 122 ? -20.951 8.598 19.356 1.00 94.44 122 LEU A N 1
ATOM 941 C CA . LEU A 1 122 ? -20.457 7.221 19.312 1.00 94.44 122 LEU A CA 1
ATOM 942 C C . LEU A 1 122 ? -21.257 6.349 18.332 1.00 94.44 122 LEU A C 1
ATOM 944 O O . LEU A 1 122 ? -20.680 5.653 17.501 1.00 94.44 122 LEU A O 1
ATOM 948 N N . SER A 1 123 ? -22.586 6.472 18.351 1.00 95.12 123 SER A N 1
ATOM 949 C CA . SER A 1 123 ? -23.488 5.768 17.433 1.00 95.12 123 SER A CA 1
ATOM 950 C C . SER A 1 123 ? -23.292 6.169 15.967 1.00 95.12 123 SER A C 1
ATOM 952 O O . SER A 1 123 ? -23.269 5.312 15.084 1.00 95.12 123 SER A O 1
ATOM 954 N N . ALA A 1 124 ? -23.100 7.462 15.686 1.00 96.00 124 ALA A N 1
ATOM 955 C CA . ALA A 1 124 ? -22.855 7.939 14.326 1.00 96.00 124 ALA A CA 1
ATOM 956 C C . ALA A 1 124 ? -21.486 7.484 13.801 1.00 96.00 124 ALA A C 1
ATOM 958 O O . ALA A 1 124 ? -21.354 7.182 12.612 1.00 96.00 124 ALA A O 1
ATOM 959 N N . LEU A 1 125 ? -20.475 7.425 14.673 1.00 96.50 125 LEU A N 1
ATOM 960 C CA . LEU A 1 125 ? -19.154 6.910 14.327 1.00 96.50 125 LEU A CA 1
ATOM 961 C C . LEU A 1 125 ? -19.208 5.409 14.021 1.00 96.50 125 LEU A C 1
ATOM 963 O O . LEU A 1 125 ? -18.690 4.986 12.988 1.00 96.50 125 LEU A O 1
ATOM 967 N N . ALA A 1 126 ? -19.905 4.631 14.852 1.00 96.00 126 ALA A N 1
ATOM 968 C CA . ALA A 1 126 ? -20.089 3.197 14.650 1.00 96.00 126 ALA A CA 1
ATOM 969 C C . ALA A 1 126 ? -20.777 2.876 13.319 1.00 96.00 126 ALA A C 1
ATOM 971 O O . ALA A 1 126 ? -20.282 2.052 12.553 1.00 96.00 126 ALA A O 1
ATOM 972 N N . LEU A 1 127 ? -21.866 3.579 12.989 1.00 96.00 127 LEU A N 1
ATOM 973 C CA . LEU A 1 127 ? -22.559 3.417 11.706 1.00 96.00 127 LEU A CA 1
ATOM 974 C C . LEU A 1 127 ? -21.653 3.742 10.513 1.00 96.00 127 LEU A C 1
ATOM 976 O O . LEU A 1 127 ? -21.627 2.994 9.534 1.00 96.00 127 LEU A O 1
ATOM 980 N N . LYS A 1 128 ? -20.885 4.835 10.605 1.00 96.25 128 LYS A N 1
ATOM 981 C CA . LYS A 1 128 ? -19.927 5.227 9.564 1.00 96.25 128 LYS A CA 1
ATOM 982 C C . LYS A 1 128 ? -18.870 4.142 9.359 1.00 96.25 128 LYS A C 1
ATOM 984 O O . LYS A 1 128 ? -18.619 3.743 8.226 1.00 96.25 128 LYS A O 1
ATOM 989 N N . TYR A 1 129 ? -18.241 3.683 10.437 1.00 96.19 129 TYR A N 1
ATOM 990 C CA . TYR A 1 129 ? -17.175 2.689 10.354 1.00 96.19 129 TYR A CA 1
ATOM 991 C C . TYR A 1 129 ? -17.694 1.327 9.904 1.00 96.19 129 TYR A C 1
ATOM 993 O O . TYR A 1 129 ? -17.039 0.691 9.085 1.00 96.19 129 TYR A O 1
ATOM 1001 N N . ARG A 1 130 ? -18.896 0.917 10.328 1.00 95.56 130 ARG A N 1
ATOM 1002 C CA . ARG A 1 130 ? -19.541 -0.298 9.818 1.00 95.56 130 ARG A CA 1
ATOM 1003 C C . ARG A 1 130 ? -19.681 -0.254 8.299 1.00 95.56 130 ARG A C 1
ATOM 1005 O O . ARG A 1 130 ? -19.333 -1.231 7.645 1.00 95.56 130 ARG A O 1
ATOM 1012 N N . GLU A 1 131 ? -20.148 0.860 7.729 1.00 95.38 131 GLU A N 1
ATOM 1013 C CA . GLU A 1 131 ? -20.276 0.951 6.268 1.00 95.38 131 GLU A CA 1
ATOM 1014 C C . GLU A 1 131 ? -18.944 1.014 5.531 1.00 95.38 131 GLU A C 1
ATOM 1016 O O . GLU A 1 131 ? -18.812 0.412 4.465 1.00 95.38 131 GLU A O 1
ATOM 1021 N N . LEU A 1 132 ? -17.941 1.692 6.091 1.00 95.44 132 LEU A N 1
ATOM 1022 C CA . LEU A 1 132 ? -16.594 1.690 5.516 1.00 95.44 132 LEU A CA 1
ATOM 1023 C C . LEU A 1 132 ? -16.007 0.275 5.504 1.00 95.44 132 LEU A C 1
ATOM 1025 O O . LEU A 1 132 ? -15.462 -0.153 4.491 1.00 95.44 132 LEU A O 1
ATOM 1029 N N . ILE A 1 133 ? -16.184 -0.476 6.594 1.00 94.62 133 ILE A N 1
ATOM 1030 C CA . ILE A 1 133 ? -15.758 -1.875 6.687 1.00 94.62 133 ILE A CA 1
ATOM 1031 C C . ILE A 1 133 ? -16.520 -2.741 5.683 1.00 94.62 133 ILE A C 1
ATOM 1033 O O . ILE A 1 133 ? -15.900 -3.478 4.919 1.00 94.62 133 ILE A O 1
ATOM 1037 N N . ARG A 1 134 ? -17.852 -2.644 5.653 1.00 93.88 134 ARG A N 1
ATOM 1038 C CA . ARG A 1 134 ? -18.702 -3.412 4.736 1.00 93.88 134 ARG A CA 1
ATOM 1039 C C . ARG A 1 134 ? -18.314 -3.168 3.280 1.00 93.88 134 ARG A C 1
ATOM 1041 O O . ARG A 1 134 ? -18.088 -4.125 2.541 1.00 93.88 134 ARG A O 1
ATOM 1048 N N . THR A 1 135 ? -18.195 -1.901 2.889 1.00 92.56 135 THR A N 1
ATOM 1049 C CA . THR A 1 135 ? -17.787 -1.499 1.536 1.00 92.56 135 THR A CA 1
ATOM 1050 C C . THR A 1 135 ? -16.385 -2.016 1.226 1.00 92.56 135 THR A C 1
ATOM 1052 O O . THR A 1 135 ? -16.198 -2.692 0.218 1.00 92.56 135 THR A O 1
ATOM 1055 N N . GLY A 1 136 ? -15.433 -1.833 2.146 1.00 91.56 136 GLY A N 1
ATOM 1056 C CA . GLY A 1 136 ? -14.072 -2.345 1.997 1.00 91.56 136 GLY A CA 1
ATOM 1057 C C . GLY A 1 136 ? -14.014 -3.864 1.802 1.00 91.56 136 GLY A C 1
ATOM 1058 O O . GLY A 1 136 ? -13.257 -4.345 0.960 1.00 91.56 136 GLY A O 1
ATOM 1059 N N . ILE A 1 137 ? -14.827 -4.643 2.525 1.00 91.06 137 ILE A N 1
ATOM 1060 C CA . ILE A 1 137 ? -14.901 -6.107 2.359 1.00 91.06 137 ILE A CA 1
ATOM 1061 C C . ILE A 1 137 ? -15.480 -6.475 0.985 1.00 91.06 137 ILE A C 1
ATOM 1063 O O . ILE A 1 137 ? -14.967 -7.380 0.319 1.00 91.06 137 ILE A O 1
ATOM 1067 N N . VAL A 1 138 ? -16.531 -5.783 0.537 1.00 90.06 138 VAL A N 1
ATOM 1068 C CA . VAL A 1 138 ? -17.109 -5.988 -0.802 1.00 90.06 138 VAL A CA 1
ATOM 1069 C C . VAL A 1 138 ? -16.067 -5.693 -1.885 1.00 90.06 138 VAL A C 1
ATOM 1071 O O . VAL A 1 138 ? -15.876 -6.506 -2.797 1.00 90.06 138 VAL A O 1
ATOM 1074 N N . ASP A 1 139 ? -15.335 -4.592 -1.759 1.00 86.19 139 ASP A N 1
ATOM 1075 C CA . ASP A 1 139 ? -14.288 -4.195 -2.701 1.00 86.19 139 ASP A CA 1
ATOM 1076 C C . ASP A 1 139 ? -13.109 -5.179 -2.689 1.00 86.19 139 ASP A C 1
ATOM 1078 O O . ASP A 1 139 ? -12.648 -5.626 -3.745 1.00 86.19 139 ASP A O 1
ATOM 1082 N N . TYR A 1 140 ? -12.692 -5.633 -1.504 1.00 84.69 140 TYR A N 1
ATOM 1083 C CA . TYR A 1 140 ? -11.673 -6.671 -1.334 1.00 84.69 140 TYR A CA 1
ATOM 1084 C C . TYR A 1 140 ? -12.024 -7.952 -2.104 1.00 84.69 140 TYR A C 1
ATOM 1086 O O . TYR A 1 140 ? -11.177 -8.528 -2.799 1.00 84.69 140 TYR A O 1
ATOM 1094 N N . ARG A 1 141 ? -13.279 -8.403 -2.010 1.00 85.06 141 ARG A N 1
ATOM 1095 C CA . ARG A 1 141 ? -13.732 -9.649 -2.646 1.00 85.06 141 ARG A CA 1
ATOM 1096 C C . ARG A 1 141 ? -13.964 -9.485 -4.140 1.00 85.06 141 ARG A C 1
ATOM 1098 O O . ARG A 1 141 ? -13.530 -10.330 -4.924 1.00 85.06 141 ARG A O 1
ATOM 1105 N N . THR A 1 142 ? -14.588 -8.389 -4.569 1.00 78.00 142 THR A N 1
ATOM 1106 C CA . THR A 1 142 ? -14.815 -8.118 -5.999 1.00 78.00 142 THR A CA 1
ATOM 1107 C C . THR A 1 142 ? -13.494 -8.005 -6.761 1.00 78.00 142 THR A C 1
ATOM 1109 O O . THR A 1 142 ? -13.379 -8.580 -7.850 1.00 78.00 142 THR A O 1
ATOM 1112 N N . ALA A 1 143 ? -12.463 -7.397 -6.160 1.00 69.31 143 ALA A N 1
ATOM 1113 C CA . ALA A 1 143 ? -11.112 -7.332 -6.716 1.00 69.31 143 ALA A CA 1
ATOM 1114 C C . ALA A 1 143 ? -10.463 -8.715 -6.927 1.00 69.31 143 ALA A C 1
ATOM 1116 O O . ALA A 1 143 ? -9.628 -8.862 -7.822 1.00 69.31 143 ALA A O 1
ATOM 1117 N N . ARG A 1 144 ? -10.859 -9.739 -6.160 1.00 69.38 144 ARG A N 1
ATOM 1118 C CA . ARG A 1 144 ? -10.348 -11.119 -6.266 1.00 69.38 144 ARG A CA 1
ATOM 1119 C C . ARG A 1 144 ? -11.259 -12.080 -7.030 1.00 69.38 144 ARG A C 1
ATOM 1121 O O . ARG A 1 144 ? -10.846 -13.205 -7.304 1.00 69.38 144 ARG A O 1
ATOM 1128 N N . THR A 1 145 ? -12.453 -11.656 -7.452 1.00 67.12 145 THR A N 1
ATOM 1129 C CA . THR A 1 145 ? -13.294 -12.504 -8.311 1.00 67.12 145 THR A CA 1
ATOM 1130 C C . THR A 1 145 ? -12.588 -12.824 -9.641 1.00 67.12 145 THR A C 1
ATOM 1132 O O . THR A 1 145 ? -11.926 -11.960 -10.220 1.00 67.12 145 THR A O 1
ATOM 1135 N N . PRO A 1 146 ? -12.751 -14.033 -10.212 1.00 56.44 146 PRO A N 1
ATOM 1136 C CA . PRO A 1 146 ? -12.067 -14.438 -11.449 1.00 56.44 146 PRO A CA 1
ATOM 1137 C C . PRO A 1 146 ? -12.364 -13.520 -12.649 1.00 56.44 146 PRO A C 1
ATOM 1139 O O . PRO A 1 146 ? -11.539 -13.383 -13.552 1.00 56.44 146 P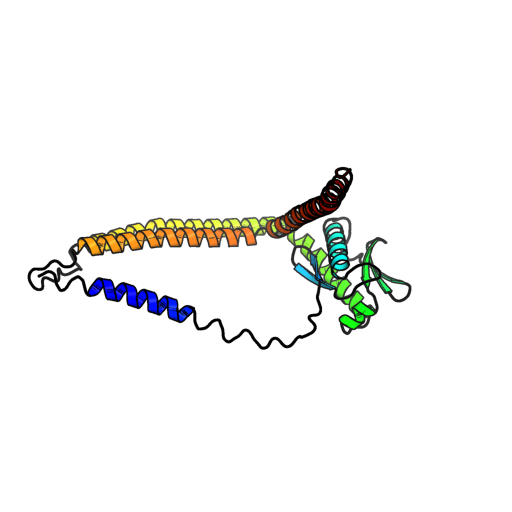RO A O 1
ATOM 1142 N N . ARG A 1 147 ? -13.499 -12.803 -12.640 1.00 56.53 147 ARG A N 1
ATOM 1143 C CA . ARG A 1 147 ? -13.800 -11.745 -13.622 1.00 56.53 147 ARG A CA 1
ATOM 1144 C C . ARG A 1 147 ? -12.825 -10.562 -13.560 1.00 56.53 147 ARG A C 1
ATOM 1146 O O . ARG A 1 147 ? -12.527 -9.998 -14.611 1.00 56.53 147 ARG A O 1
ATOM 1153 N N . SER A 1 148 ? -12.332 -10.187 -12.378 1.00 57.69 148 SER A N 1
ATOM 1154 C CA . SER A 1 148 ? -11.300 -9.153 -12.197 1.00 57.69 148 SER A CA 1
ATOM 1155 C C . SER A 1 148 ? -9.951 -9.616 -12.764 1.00 57.69 148 SER A C 1
ATOM 1157 O O . SER A 1 148 ? -9.332 -8.898 -13.550 1.00 57.69 148 SER A O 1
ATOM 1159 N N . LEU A 1 149 ? -9.558 -10.863 -12.483 1.00 63.81 149 LEU A N 1
ATOM 1160 C CA . LEU A 1 149 ? -8.313 -11.449 -12.996 1.00 63.81 149 LEU A CA 1
ATOM 1161 C C . LEU A 1 149 ? -8.292 -11.531 -14.531 1.00 63.81 149 LEU A C 1
ATOM 1163 O O . LEU A 1 149 ? -7.275 -11.222 -15.150 1.00 63.81 149 LEU A O 1
ATOM 1167 N N . ILE A 1 150 ? -9.425 -11.866 -15.162 1.00 66.62 150 ILE A N 1
ATOM 1168 C CA . ILE A 1 150 ? -9.550 -11.873 -16.630 1.00 66.62 150 ILE A CA 1
ATOM 1169 C C . ILE A 1 150 ? -9.384 -10.460 -17.207 1.00 66.62 150 ILE A C 1
ATOM 1171 O O . ILE A 1 150 ? -8.697 -10.293 -18.214 1.00 66.62 150 ILE A O 1
ATOM 1175 N N . ARG A 1 151 ? -9.958 -9.427 -16.572 1.00 67.44 151 ARG A N 1
ATOM 1176 C CA . ARG A 1 151 ? -9.763 -8.032 -17.010 1.00 67.44 151 ARG A CA 1
ATOM 1177 C C . ARG A 1 151 ? -8.304 -7.605 -16.874 1.00 67.44 151 ARG A C 1
ATOM 1179 O O . ARG A 1 151 ? -7.771 -7.043 -17.825 1.00 67.44 151 ARG A O 1
ATOM 1186 N N . GLY A 1 152 ? -7.651 -7.924 -15.754 1.00 67.62 152 GLY A N 1
ATOM 1187 C CA . GLY A 1 152 ? -6.213 -7.693 -15.565 1.00 67.62 152 GLY A CA 1
ATOM 1188 C C . GLY A 1 152 ? -5.373 -8.364 -16.656 1.00 67.62 152 GLY A C 1
ATOM 1189 O O . GLY A 1 152 ? -4.502 -7.726 -17.243 1.00 67.62 152 GLY A O 1
ATOM 1190 N N . GLY A 1 153 ? -5.712 -9.606 -17.020 1.00 74.62 153 GLY A N 1
ATOM 1191 C CA . GLY A 1 153 ? -5.102 -10.322 -18.143 1.00 74.62 153 GLY A CA 1
ATOM 1192 C C . GLY A 1 153 ? -5.315 -9.640 -19.501 1.00 74.62 153 GLY A C 1
ATOM 1193 O O . GLY A 1 153 ? -4.368 -9.526 -20.277 1.00 74.62 153 GLY A O 1
ATOM 1194 N N . ILE A 1 154 ? -6.520 -9.131 -19.783 1.00 81.50 154 ILE A N 1
ATOM 1195 C CA . ILE A 1 154 ? -6.813 -8.377 -21.016 1.00 81.50 154 ILE A CA 1
ATOM 1196 C C . ILE A 1 154 ? -6.008 -7.072 -21.059 1.00 81.50 154 ILE A C 1
ATOM 1198 O O . ILE A 1 154 ? -5.387 -6.780 -22.080 1.00 81.50 154 ILE A O 1
ATOM 1202 N N . TYR A 1 155 ? -5.972 -6.301 -19.968 1.00 77.62 155 TYR A N 1
ATOM 1203 C CA . TYR A 1 155 ? -5.189 -5.064 -19.905 1.00 77.62 155 TYR A CA 1
ATOM 1204 C C . TYR A 1 155 ? -3.689 -5.326 -20.042 1.00 77.62 155 TYR A C 1
ATOM 1206 O O . TYR A 1 155 ? -3.015 -4.597 -20.771 1.00 77.62 155 TYR A O 1
ATOM 1214 N N . ALA A 1 156 ? -3.175 -6.391 -19.419 1.00 79.50 156 ALA A N 1
ATOM 1215 C CA . ALA A 1 156 ? -1.798 -6.831 -19.608 1.00 79.50 156 ALA A CA 1
ATOM 1216 C C . ALA A 1 156 ? -1.531 -7.183 -21.078 1.00 79.50 156 ALA A C 1
ATOM 1218 O O . ALA A 1 156 ? -0.571 -6.682 -21.651 1.00 79.50 156 ALA A O 1
ATOM 1219 N N . LEU A 1 157 ? -2.415 -7.945 -21.730 1.00 85.94 157 LEU A N 1
ATOM 1220 C CA . LEU A 1 157 ? -2.283 -8.311 -23.144 1.00 85.94 157 LEU A CA 1
ATOM 1221 C C . LEU A 1 157 ? -2.298 -7.079 -24.062 1.00 85.94 157 LEU A C 1
ATOM 1223 O O . LEU A 1 157 ? -1.463 -6.973 -24.965 1.00 85.94 157 LEU A O 1
ATOM 1227 N N . VAL A 1 158 ? -3.186 -6.112 -23.814 1.00 87.88 158 VAL A N 1
ATOM 1228 C CA . VAL A 1 158 ? -3.223 -4.831 -24.541 1.00 87.88 158 VAL A CA 1
ATOM 1229 C C . VAL A 1 158 ? -1.932 -4.041 -24.318 1.00 87.88 158 VAL A C 1
ATOM 1231 O O . VAL A 1 158 ? -1.338 -3.570 -25.289 1.00 87.88 158 VAL A O 1
ATOM 1234 N N . ALA A 1 159 ? -1.449 -3.941 -23.077 1.00 82.62 159 ALA A N 1
ATOM 1235 C CA . ALA A 1 159 ? -0.200 -3.253 -22.751 1.00 82.62 159 ALA A CA 1
ATOM 1236 C C . ALA A 1 159 ? 1.018 -3.921 -23.408 1.00 82.62 159 ALA A C 1
ATOM 1238 O O . ALA A 1 159 ? 1.858 -3.233 -23.991 1.00 82.62 159 ALA A O 1
ATOM 1239 N N . THR A 1 160 ? 1.094 -5.254 -23.389 1.00 85.94 160 THR A N 1
ATOM 1240 C CA . THR A 1 160 ? 2.142 -6.023 -24.073 1.00 85.94 160 THR A CA 1
ATOM 1241 C C . THR A 1 160 ? 2.072 -5.818 -25.583 1.00 85.94 160 THR A C 1
ATOM 1243 O O . THR A 1 160 ? 3.108 -5.637 -26.226 1.00 85.94 160 THR A O 1
ATOM 1246 N N . THR A 1 161 ? 0.869 -5.779 -26.160 1.00 88.81 161 THR A N 1
ATOM 1247 C CA . THR A 1 161 ? 0.676 -5.524 -27.596 1.00 88.81 161 THR A CA 1
ATOM 1248 C C . THR A 1 161 ? 1.127 -4.110 -27.967 1.00 88.81 161 THR A C 1
ATOM 1250 O O . THR A 1 161 ? 1.873 -3.935 -28.932 1.00 88.81 161 THR A O 1
ATOM 1253 N N . ALA A 1 162 ? 0.755 -3.102 -27.174 1.00 88.19 162 ALA A N 1
ATOM 1254 C CA . ALA A 1 162 ? 1.168 -1.715 -27.372 1.00 88.19 162 ALA A CA 1
ATOM 1255 C C . ALA A 1 162 ? 2.692 -1.546 -27.257 1.00 88.19 162 ALA A C 1
ATOM 1257 O O . ALA A 1 162 ? 3.308 -0.942 -28.138 1.00 88.19 162 ALA A O 1
ATOM 1258 N N . LEU A 1 163 ? 3.318 -2.135 -26.229 1.00 86.88 163 LEU A N 1
ATOM 1259 C CA . LEU A 1 163 ? 4.776 -2.151 -26.081 1.00 86.88 163 LEU A CA 1
ATOM 1260 C C . LEU A 1 163 ? 5.444 -2.798 -27.300 1.00 86.88 163 LEU A C 1
ATOM 1262 O O . LEU A 1 163 ? 6.380 -2.233 -27.864 1.00 86.88 163 LEU A O 1
ATOM 1266 N N . SER A 1 164 ? 4.946 -3.960 -27.725 1.00 87.56 164 SER A N 1
ATOM 1267 C CA . SER A 1 164 ? 5.486 -4.688 -28.878 1.00 87.56 164 SER A CA 1
ATOM 1268 C C . SER A 1 164 ? 5.420 -3.843 -30.153 1.00 87.56 164 SER A C 1
ATOM 1270 O O . SER A 1 164 ? 6.403 -3.772 -30.892 1.00 87.56 164 SER A O 1
ATOM 1272 N N . LEU A 1 165 ? 4.305 -3.140 -30.385 1.00 89.50 165 LEU A N 1
ATOM 1273 C CA . LEU A 1 165 ? 4.143 -2.221 -31.516 1.00 89.50 165 LEU A CA 1
ATOM 1274 C C . LEU A 1 165 ? 5.105 -1.028 -31.441 1.00 89.50 165 LEU A C 1
ATOM 1276 O O . LEU A 1 165 ? 5.720 -0.681 -32.450 1.00 89.50 165 LEU A O 1
ATOM 1280 N N . LEU A 1 166 ? 5.280 -0.424 -30.264 1.00 86.69 166 LEU A N 1
ATOM 1281 C CA . LEU A 1 166 ? 6.225 0.679 -30.054 1.00 86.69 166 LEU A CA 1
ATOM 1282 C C . LEU A 1 166 ? 7.674 0.247 -30.310 1.00 86.69 166 LEU A C 1
ATOM 1284 O O . LEU A 1 166 ? 8.397 0.925 -31.044 1.00 86.69 166 LEU A O 1
ATOM 1288 N N . LEU A 1 167 ? 8.090 -0.900 -29.767 1.00 86.62 167 LEU A N 1
ATOM 1289 C CA . LEU A 1 167 ? 9.429 -1.454 -29.990 1.00 86.62 167 LEU A CA 1
ATOM 1290 C C . LEU A 1 167 ? 9.650 -1.809 -31.465 1.00 86.62 167 LEU A C 1
ATOM 1292 O O . LEU A 1 167 ? 10.711 -1.511 -32.023 1.00 86.62 167 LEU A O 1
ATOM 1296 N N . TYR A 1 168 ? 8.639 -2.378 -32.126 1.00 89.12 168 TYR A N 1
ATOM 1297 C CA . TYR A 1 168 ? 8.665 -2.633 -33.565 1.00 89.12 168 TYR A CA 1
ATOM 1298 C C . TYR A 1 168 ? 8.805 -1.334 -34.375 1.00 89.12 168 TYR A C 1
ATOM 1300 O O . TYR A 1 168 ? 9.642 -1.247 -35.281 1.00 89.12 168 TYR A O 1
ATOM 1308 N N . GLY A 1 169 ? 8.047 -0.297 -34.012 1.00 85.12 169 GLY A N 1
ATOM 1309 C CA . GLY A 1 169 ? 8.137 1.041 -34.594 1.00 85.12 169 GLY A CA 1
ATOM 1310 C C . GLY A 1 169 ? 9.533 1.643 -34.437 1.00 85.12 169 GLY A C 1
ATOM 1311 O O . GLY A 1 169 ? 10.133 2.070 -35.424 1.00 85.12 169 GLY A O 1
ATOM 1312 N N . MET A 1 170 ? 10.117 1.586 -33.236 1.00 81.56 170 MET A N 1
ATOM 1313 C CA . MET A 1 170 ? 11.505 2.005 -32.998 1.00 81.56 170 MET A CA 1
ATOM 1314 C C . MET A 1 170 ? 12.495 1.210 -33.861 1.00 81.56 170 MET A C 1
ATOM 1316 O O . MET A 1 170 ? 13.422 1.790 -34.433 1.00 81.56 170 MET A O 1
ATOM 1320 N N . GLY A 1 171 ? 12.275 -0.098 -34.020 1.00 82.88 171 GLY A N 1
ATOM 1321 C CA . GLY A 1 171 ? 13.060 -0.963 -34.902 1.00 82.88 171 GLY A CA 1
ATOM 1322 C C . GLY A 1 171 ? 13.028 -0.546 -36.377 1.00 82.88 171 GLY A C 1
ATOM 1323 O O . GLY A 1 171 ? 13.985 -0.811 -37.100 1.00 82.88 171 GLY A O 1
ATOM 1324 N N . ARG A 1 172 ? 11.980 0.153 -36.827 1.00 84.00 172 ARG A N 1
ATOM 1325 C CA . ARG A 1 172 ? 11.845 0.689 -38.195 1.00 84.00 172 ARG A CA 1
ATOM 1326 C C . ARG A 1 172 ? 12.351 2.129 -38.326 1.00 84.00 172 ARG A C 1
ATOM 1328 O O . ARG A 1 172 ? 13.065 2.440 -39.282 1.00 84.00 172 ARG A O 1
ATOM 1335 N N . ILE A 1 173 ? 12.012 2.992 -37.368 1.00 81.00 173 ILE A N 1
ATOM 1336 C CA . ILE A 1 173 ? 12.294 4.436 -37.401 1.00 81.00 173 ILE A CA 1
ATOM 1337 C C . ILE A 1 173 ? 13.787 4.712 -37.219 1.00 81.00 173 ILE A C 1
ATOM 1339 O O . ILE A 1 173 ? 14.364 5.476 -37.990 1.00 81.00 173 ILE A O 1
ATOM 1343 N N . PHE A 1 174 ? 14.447 4.068 -36.252 1.00 79.44 174 PHE A N 1
ATOM 1344 C CA . PHE A 1 174 ? 15.856 4.355 -35.969 1.00 79.44 174 PHE A CA 1
ATOM 1345 C C . PHE A 1 174 ? 16.793 3.979 -37.126 1.00 79.44 174 PHE A C 1
ATOM 1347 O O . PHE A 1 174 ? 17.606 4.816 -37.505 1.00 79.44 174 PHE A O 1
ATOM 1354 N N . PRO A 1 175 ? 16.671 2.807 -37.782 1.00 81.25 175 PRO A N 1
ATOM 1355 C CA . PRO A 1 175 ? 17.457 2.515 -38.982 1.00 81.25 175 PRO A CA 1
ATOM 1356 C C . PRO A 1 175 ? 17.147 3.435 -40.167 1.00 81.25 175 PRO A C 1
ATOM 1358 O O . PRO A 1 175 ? 18.015 3.665 -41.009 1.00 81.25 175 PRO A O 1
ATOM 1361 N N . TRP A 1 176 ? 15.923 3.960 -40.276 1.00 81.31 176 TRP A N 1
ATOM 1362 C CA . TRP A 1 176 ? 15.609 4.999 -41.259 1.00 81.31 176 TRP A CA 1
ATOM 1363 C C . TRP A 1 176 ? 16.312 6.321 -40.920 1.00 81.31 176 TRP A C 1
ATOM 1365 O O . TRP A 1 176 ? 16.983 6.880 -41.786 1.00 81.31 176 TRP A O 1
ATOM 1375 N N . LEU A 1 177 ? 16.274 6.752 -39.656 1.00 77.56 177 LEU A N 1
ATOM 1376 C CA . LEU A 1 177 ? 16.965 7.946 -39.165 1.00 77.56 177 LEU A CA 1
ATOM 1377 C C . LEU A 1 177 ? 18.489 7.832 -39.327 1.00 77.56 177 LEU A C 1
ATOM 1379 O O . LEU A 1 177 ? 19.127 8.762 -39.809 1.00 77.56 177 LEU A O 1
ATOM 1383 N N . TYR A 1 178 ? 19.073 6.671 -39.017 1.00 82.31 178 TYR A N 1
ATOM 1384 C CA . TYR A 1 178 ? 20.497 6.402 -39.235 1.00 82.31 178 TYR A CA 1
ATOM 1385 C C . TYR A 1 178 ? 20.862 6.505 -40.716 1.00 82.31 178 TYR A C 1
ATOM 1387 O O . TYR A 1 178 ? 21.880 7.101 -41.054 1.00 82.31 178 TYR A O 1
ATOM 1395 N N . ARG A 1 179 ? 20.020 5.970 -41.612 1.00 79.12 179 ARG A N 1
ATOM 1396 C CA . ARG A 1 179 ? 20.220 6.102 -43.062 1.00 79.12 179 ARG A CA 1
ATOM 1397 C C . ARG A 1 179 ? 20.074 7.546 -43.533 1.00 79.12 179 ARG A C 1
ATOM 1399 O O . ARG A 1 179 ? 20.824 7.936 -44.418 1.00 79.12 179 ARG A O 1
ATOM 1406 N N . LEU A 1 180 ? 19.166 8.334 -42.960 1.00 76.12 180 LEU A N 1
ATOM 1407 C CA . LEU A 1 180 ? 19.007 9.753 -43.290 1.00 76.12 180 LEU A CA 1
ATOM 1408 C C . LEU A 1 180 ? 20.235 10.571 -42.859 1.00 76.12 180 LEU A C 1
ATOM 1410 O O . LEU A 1 180 ? 20.788 11.305 -43.674 1.00 76.12 180 LEU A O 1
ATOM 1414 N N . ILE A 1 181 ? 20.716 10.364 -41.628 1.00 74.25 181 ILE A N 1
ATOM 1415 C CA . ILE A 1 181 ? 21.946 10.987 -41.109 1.00 74.25 181 ILE A CA 1
ATOM 1416 C C . ILE A 1 181 ? 23.150 10.595 -41.978 1.00 74.25 181 ILE A C 1
ATOM 1418 O O . ILE A 1 181 ? 23.947 11.448 -42.357 1.00 74.25 181 ILE A O 1
ATOM 1422 N N . ASN A 1 182 ? 23.253 9.317 -42.358 1.00 72.62 182 ASN A N 1
ATOM 1423 C CA . ASN A 1 182 ? 24.362 8.824 -43.174 1.00 72.62 182 ASN A CA 1
ATOM 1424 C C . ASN A 1 182 ? 24.276 9.289 -44.642 1.00 72.62 182 ASN A C 1
ATOM 1426 O O . ASN A 1 182 ? 25.306 9.532 -45.253 1.00 72.62 182 ASN A O 1
ATOM 1430 N N . ARG A 1 183 ? 23.070 9.472 -45.206 1.00 67.12 183 ARG A N 1
ATOM 1431 C CA . ARG A 1 183 ? 22.858 10.092 -46.535 1.00 67.12 183 ARG A CA 1
ATOM 1432 C C . ARG A 1 183 ? 23.169 11.593 -46.542 1.00 67.12 183 ARG A C 1
ATOM 1434 O O . ARG A 1 183 ? 23.510 12.134 -47.585 1.00 67.12 183 ARG A O 1
ATOM 1441 N N . GLY A 1 184 ? 23.084 12.254 -45.387 1.00 60.34 184 GLY A N 1
ATOM 1442 C CA . GLY A 1 184 ? 23.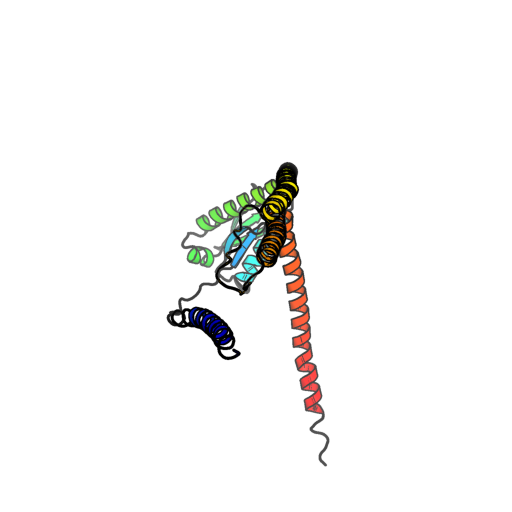514 13.640 -45.196 1.00 60.34 184 GLY A CA 1
ATOM 1443 C C . GLY A 1 184 ? 25.035 13.843 -45.255 1.00 60.34 184 GLY A C 1
ATOM 1444 O O . GLY A 1 184 ? 25.470 14.988 -45.407 1.00 60.34 184 GLY A O 1
ATOM 1445 N N . ARG A 1 185 ? 25.844 12.764 -45.197 1.00 58.88 185 ARG A N 1
ATOM 1446 C CA . ARG A 1 185 ? 27.290 12.799 -45.487 1.00 58.88 185 ARG A CA 1
ATOM 1447 C C . ARG A 1 185 ? 27.502 13.117 -46.968 1.00 58.88 185 ARG A C 1
ATOM 1449 O O . ARG A 1 185 ? 27.533 12.223 -47.805 1.00 58.88 185 ARG A O 1
ATOM 1456 N N . GLY A 1 186 ? 27.614 14.404 -47.283 1.00 53.47 186 GLY A N 1
ATOM 1457 C CA . GLY A 1 186 ? 28.014 14.898 -48.604 1.00 53.47 186 GLY A CA 1
ATOM 1458 C C . GLY A 1 186 ? 27.039 15.865 -49.280 1.00 53.47 186 GLY A C 1
ATOM 1459 O O . GLY A 1 186 ? 27.499 16.703 -50.045 1.00 53.47 186 GLY A O 1
ATOM 1460 N N . SER A 1 187 ? 25.730 15.824 -48.990 1.00 52.25 187 SER A N 1
ATOM 1461 C CA . SER A 1 187 ? 24.753 16.707 -49.670 1.00 52.25 187 SER A CA 1
ATOM 1462 C C . SER A 1 187 ? 24.320 17.950 -48.884 1.00 52.25 187 SER A C 1
ATOM 1464 O O . SER A 1 187 ? 23.933 18.927 -49.513 1.00 52.25 187 SER A O 1
ATOM 1466 N N . TYR A 1 188 ? 24.368 17.944 -47.543 1.00 46.81 188 TYR A N 1
ATOM 1467 C CA . TYR A 1 188 ? 23.775 19.023 -46.723 1.00 46.81 188 TYR A CA 1
ATOM 1468 C C . TYR A 1 188 ? 24.668 19.595 -45.612 1.00 46.81 188 TYR A C 1
ATOM 1470 O O . TYR A 1 188 ? 24.256 20.535 -44.938 1.00 46.81 188 TYR A O 1
ATOM 1478 N N . LEU A 1 189 ? 25.893 19.094 -45.432 1.00 43.19 189 LEU A N 1
ATOM 1479 C CA . LEU A 1 189 ? 26.927 19.818 -44.688 1.00 43.19 189 LEU A CA 1
ATOM 1480 C C . LEU A 1 189 ? 27.862 20.442 -45.725 1.00 43.19 189 LEU A C 1
ATOM 1482 O O . LEU A 1 189 ? 28.730 19.733 -46.240 1.00 43.19 189 LEU A O 1
ATOM 1486 N N . PRO A 1 190 ? 27.709 21.735 -46.072 1.00 42.84 190 PRO A N 1
ATOM 1487 C CA . PRO A 1 190 ? 28.737 22.409 -46.837 1.00 42.84 190 PRO A CA 1
ATOM 1488 C C . PRO A 1 190 ? 30.019 22.293 -46.019 1.00 42.84 190 PRO A C 1
ATOM 1490 O O . PRO A 1 190 ? 30.043 22.658 -44.842 1.00 42.84 190 PRO A O 1
ATOM 1493 N N . SER A 1 191 ? 31.089 21.781 -46.622 1.00 38.91 191 SER A N 1
ATOM 1494 C CA . SER A 1 191 ? 32.422 21.991 -46.078 1.00 38.91 191 SER A CA 1
ATOM 1495 C C . SER A 1 191 ? 32.589 23.505 -45.927 1.00 38.91 191 SER A C 1
ATOM 1497 O O . SER A 1 191 ? 32.713 24.211 -46.931 1.00 38.91 191 SER A O 1
ATOM 1499 N N . LEU A 1 192 ? 32.527 24.030 -44.703 1.00 44.38 192 LEU A N 1
ATOM 1500 C CA . LEU A 1 192 ? 32.853 25.423 -44.409 1.00 44.38 192 LEU A CA 1
ATOM 1501 C C . LEU A 1 192 ? 34.357 25.586 -44.631 1.00 44.38 192 LEU A C 1
ATOM 1503 O O . LEU A 1 192 ? 35.171 25.525 -43.714 1.00 44.38 192 LEU A O 1
ATOM 1507 N N . ARG A 1 193 ? 34.737 25.727 -45.901 1.00 44.69 193 ARG A N 1
ATOM 1508 C CA . ARG A 1 193 ? 36.110 25.928 -46.341 1.00 44.69 193 ARG A CA 1
ATOM 1509 C C . ARG A 1 193 ? 36.432 27.409 -46.196 1.00 44.69 193 ARG A C 1
ATOM 1511 O O . ARG A 1 193 ? 36.552 28.130 -47.178 1.00 44.69 193 ARG A O 1
ATOM 1518 N N . ILE A 1 194 ? 36.563 27.866 -44.956 1.00 44.25 194 ILE A N 1
ATOM 1519 C CA . ILE A 1 194 ? 37.125 29.180 -44.653 1.00 44.25 194 ILE A CA 1
ATOM 1520 C C . ILE A 1 194 ? 38.552 28.936 -44.169 1.00 44.25 194 ILE A C 1
ATOM 1522 O O . ILE A 1 194 ? 38.783 28.519 -43.043 1.00 44.25 194 ILE A O 1
ATOM 1526 N N . GLN A 1 195 ? 39.502 29.157 -45.081 1.00 45.06 195 GLN A N 1
ATOM 1527 C CA . GLN A 1 195 ? 40.924 29.370 -44.791 1.00 45.06 195 GLN A CA 1
ATOM 1528 C C . GLN A 1 195 ? 41.627 28.279 -43.953 1.00 45.06 195 GLN A C 1
ATOM 1530 O O . GLN A 1 195 ? 41.830 28.418 -42.755 1.00 45.06 195 GLN A O 1
ATOM 1535 N N . ARG A 1 196 ? 42.116 27.234 -44.640 1.00 46.88 196 ARG A N 1
ATOM 1536 C CA . ARG A 1 196 ? 43.266 26.377 -44.248 1.00 46.88 196 ARG A CA 1
ATOM 1537 C C . ARG A 1 196 ? 43.316 25.852 -42.798 1.00 46.88 196 ARG A C 1
ATOM 1539 O O . ARG A 1 196 ? 44.408 25.588 -42.306 1.00 46.88 196 ARG A O 1
ATOM 1546 N N . MET A 1 197 ? 42.184 25.624 -42.137 1.00 43.38 197 MET A N 1
ATOM 1547 C CA . MET A 1 197 ? 42.119 24.738 -40.971 1.00 43.38 197 MET A CA 1
ATOM 1548 C C . MET A 1 197 ? 40.789 23.981 -40.951 1.00 43.38 197 MET A C 1
ATOM 1550 O O . MET A 1 197 ? 39.732 24.563 -40.720 1.00 43.38 197 MET A O 1
ATOM 1554 N N . GLU A 1 198 ? 40.847 22.668 -41.173 1.00 48.47 198 GLU A N 1
ATOM 1555 C CA . GLU A 1 198 ? 39.755 21.732 -40.887 1.00 48.47 198 GLU A CA 1
ATOM 1556 C C . GLU A 1 198 ? 39.576 21.626 -39.367 1.00 48.47 198 GLU A C 1
ATOM 1558 O O . GLU A 1 198 ? 40.119 20.739 -38.716 1.00 48.47 198 GLU A O 1
ATOM 1563 N N . LEU A 1 199 ? 38.868 22.582 -38.765 1.00 53.38 199 LEU A N 1
ATOM 1564 C CA . LEU A 1 199 ? 38.697 22.618 -37.309 1.00 53.38 199 LEU A CA 1
ATOM 1565 C C . LEU A 1 199 ? 37.679 21.585 -36.792 1.00 53.38 199 LEU A C 1
ATOM 1567 O O . LEU A 1 199 ? 37.750 21.230 -35.620 1.00 53.38 199 LEU A O 1
ATOM 1571 N N . LEU A 1 200 ? 36.800 21.043 -37.647 1.00 52.34 200 LEU A N 1
ATOM 1572 C CA . LEU A 1 200 ? 35.995 19.844 -37.374 1.00 52.34 200 LEU A CA 1
ATOM 1573 C C . LEU A 1 200 ? 35.661 19.109 -38.691 1.00 52.34 200 LEU A C 1
ATOM 1575 O O . LEU A 1 200 ? 34.911 19.652 -39.502 1.00 52.34 200 LEU A O 1
ATOM 1579 N N . PRO A 1 201 ? 36.167 17.882 -38.919 1.00 63.31 201 PRO A N 1
ATOM 1580 C CA . PRO A 1 201 ? 35.766 17.063 -40.061 1.00 63.31 201 PRO A CA 1
ATOM 1581 C C . PRO A 1 201 ? 34.257 16.786 -40.015 1.00 63.31 201 PRO A C 1
ATOM 1583 O O . PRO A 1 201 ? 33.734 16.417 -38.960 1.00 63.31 201 PRO A O 1
ATOM 1586 N N . ALA A 1 202 ? 33.559 16.907 -41.149 1.00 61.19 202 ALA A N 1
ATOM 1587 C CA . ALA A 1 202 ? 32.126 16.596 -41.263 1.00 61.19 202 ALA A CA 1
ATOM 1588 C C . ALA A 1 202 ? 31.793 15.167 -40.783 1.00 61.19 202 ALA A C 1
ATOM 1590 O O . ALA A 1 202 ? 30.711 14.911 -40.250 1.00 61.19 202 ALA A O 1
ATOM 1591 N N . ASP A 1 203 ? 32.766 14.261 -40.875 1.00 65.94 203 ASP A N 1
ATOM 1592 C CA . ASP A 1 203 ? 32.666 12.886 -40.393 1.00 65.94 203 ASP A CA 1
ATOM 1593 C C . ASP A 1 203 ? 32.511 12.798 -38.873 1.00 65.94 203 ASP A C 1
ATOM 1595 O O . ASP A 1 203 ? 31.696 12.013 -38.388 1.00 65.94 203 ASP A O 1
ATOM 1599 N N . ARG A 1 204 ? 33.199 13.667 -38.113 1.00 68.69 204 ARG A N 1
ATOM 1600 C CA . ARG A 1 204 ? 33.079 13.715 -36.647 1.00 68.69 204 ARG A CA 1
ATOM 1601 C C . ARG A 1 204 ? 31.698 14.190 -36.207 1.00 68.69 204 ARG A C 1
ATOM 1603 O O . ARG A 1 204 ? 31.195 13.693 -35.208 1.00 68.69 204 ARG A O 1
ATOM 1610 N N . ILE A 1 205 ? 31.075 15.104 -36.954 1.00 72.50 205 ILE A N 1
ATOM 1611 C CA . ILE A 1 205 ? 29.711 15.591 -36.683 1.00 72.50 205 ILE A CA 1
ATOM 1612 C C . ILE A 1 205 ? 28.675 14.501 -36.994 1.00 72.50 205 ILE A C 1
ATOM 1614 O O . ILE A 1 205 ? 27.733 14.294 -36.230 1.00 72.50 205 ILE A O 1
ATOM 1618 N N . ALA A 1 206 ? 28.854 13.763 -38.091 1.00 71.44 206 ALA A N 1
ATOM 1619 C CA . ALA A 1 206 ? 27.978 12.642 -38.421 1.00 71.44 206 ALA A CA 1
ATOM 1620 C C . ALA A 1 206 ? 28.099 11.498 -37.397 1.00 71.44 206 ALA A C 1
ATOM 1622 O O . ALA A 1 206 ? 27.084 10.925 -37.000 1.00 71.44 206 ALA A O 1
ATOM 1623 N N . ASP A 1 207 ? 29.315 11.192 -36.932 1.00 77.12 207 ASP A N 1
ATOM 1624 C CA . ASP A 1 207 ? 29.552 10.160 -35.917 1.00 77.12 207 ASP A CA 1
ATOM 1625 C C . ASP A 1 207 ? 28.974 10.540 -34.547 1.00 77.12 207 ASP A C 1
ATOM 1627 O O . ASP A 1 207 ? 28.369 9.690 -33.888 1.00 77.12 207 ASP A O 1
ATOM 1631 N N . THR A 1 208 ? 29.097 11.803 -34.118 1.00 78.88 208 THR A N 1
ATOM 1632 C CA . THR A 1 208 ? 28.486 12.266 -32.859 1.00 78.88 208 THR A CA 1
ATOM 1633 C C . THR A 1 208 ? 26.964 12.242 -32.932 1.00 78.88 208 THR A C 1
ATOM 1635 O O . THR A 1 208 ? 26.325 11.772 -31.990 1.00 78.88 208 THR A O 1
ATOM 1638 N N . LEU A 1 209 ? 26.370 12.660 -34.054 1.00 79.19 209 LEU A N 1
ATOM 1639 C CA . LEU A 1 209 ? 24.919 12.625 -34.244 1.00 79.19 209 LEU A CA 1
ATOM 1640 C C . LEU A 1 209 ? 24.385 11.185 -34.294 1.00 79.19 209 LEU A C 1
ATOM 1642 O O . LEU A 1 209 ? 23.345 10.884 -33.707 1.00 79.19 209 LEU A O 1
ATOM 1646 N N . LEU A 1 210 ? 25.123 10.269 -34.930 1.00 82.94 210 LEU A N 1
ATOM 1647 C CA . LEU A 1 210 ? 24.798 8.843 -34.935 1.00 82.94 210 LEU A CA 1
ATOM 1648 C C . LEU A 1 210 ? 24.924 8.233 -33.530 1.00 82.94 210 LEU A C 1
ATOM 1650 O O . LEU A 1 210 ? 24.074 7.437 -33.128 1.00 82.94 210 LEU A O 1
ATOM 1654 N N . GLY A 1 211 ? 25.962 8.610 -32.779 1.00 80.75 211 GLY A N 1
ATOM 1655 C CA . GLY A 1 211 ? 26.154 8.212 -31.385 1.00 80.75 211 GLY A CA 1
ATOM 1656 C C . GLY A 1 211 ? 25.000 8.676 -30.499 1.00 80.75 211 GLY A C 1
ATOM 1657 O O . GLY A 1 211 ? 24.416 7.865 -29.780 1.00 80.75 211 GLY A O 1
ATOM 1658 N N . LEU A 1 212 ? 24.596 9.942 -30.628 1.00 83.00 212 LEU A N 1
ATOM 1659 C CA . LEU A 1 212 ? 23.464 10.508 -29.897 1.00 83.00 212 LEU A CA 1
ATOM 1660 C C . LEU A 1 212 ? 22.144 9.817 -30.267 1.00 83.00 212 LEU A C 1
ATOM 1662 O O . LEU A 1 212 ? 21.355 9.500 -29.384 1.00 83.00 212 LEU A O 1
ATOM 1666 N N . ALA A 1 213 ? 21.929 9.505 -31.548 1.00 81.31 213 ALA A N 1
ATOM 1667 C CA . ALA A 1 213 ? 20.745 8.780 -32.010 1.00 81.31 213 ALA A CA 1
ATOM 1668 C C . ALA A 1 213 ? 20.718 7.301 -31.563 1.00 81.31 213 ALA A C 1
ATOM 1670 O O . ALA A 1 213 ? 19.652 6.696 -31.444 1.00 81.31 213 ALA A O 1
ATOM 1671 N N . LYS A 1 214 ? 21.876 6.675 -31.326 1.00 84.31 214 LYS A N 1
ATOM 1672 C CA . LYS A 1 214 ? 21.954 5.341 -30.704 1.00 84.31 214 LYS A CA 1
ATOM 1673 C C . LYS A 1 214 ? 21.677 5.420 -29.206 1.00 84.31 214 LYS A C 1
ATOM 1675 O O . LYS A 1 214 ? 20.896 4.621 -28.698 1.00 84.31 214 LYS A O 1
ATOM 1680 N N . LEU A 1 215 ? 22.266 6.400 -28.522 1.00 86.88 215 LEU A N 1
ATOM 1681 C CA . LEU A 1 215 ? 22.055 6.621 -27.094 1.00 86.88 215 LEU A CA 1
ATOM 1682 C C . LEU A 1 215 ? 20.590 6.951 -26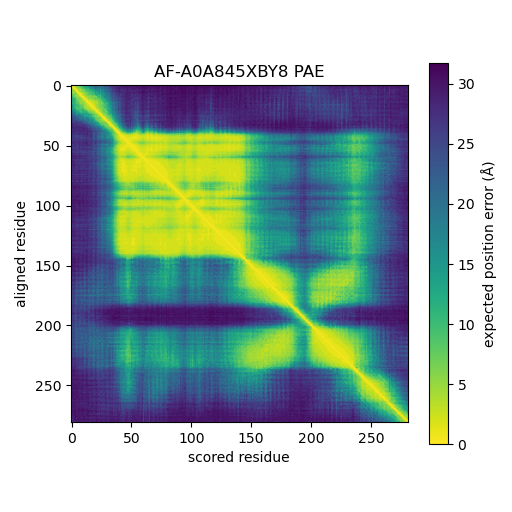.792 1.00 86.88 215 LEU A C 1
ATOM 1684 O O . LEU A 1 215 ? 20.018 6.370 -25.874 1.00 86.88 215 LEU A O 1
ATOM 1688 N N . SER A 1 216 ? 19.955 7.802 -27.602 1.00 83.62 216 SER A N 1
ATOM 1689 C CA . SER A 1 216 ? 18.535 8.128 -27.452 1.00 83.62 216 SER A CA 1
ATOM 1690 C C . SER A 1 216 ? 17.635 6.910 -27.661 1.00 83.62 216 SER A C 1
ATOM 1692 O O . SER A 1 216 ? 16.693 6.725 -26.897 1.00 83.62 216 SER A O 1
ATOM 1694 N N . ARG A 1 217 ? 17.948 6.025 -28.621 1.00 87.25 217 ARG A N 1
ATOM 1695 C CA . ARG A 1 217 ? 17.243 4.742 -28.790 1.00 87.25 217 ARG A CA 1
ATOM 1696 C C . ARG A 1 217 ? 17.325 3.885 -27.532 1.00 87.25 217 ARG A C 1
ATOM 1698 O O . ARG A 1 217 ? 16.305 3.350 -27.097 1.00 87.25 217 ARG A O 1
ATOM 1705 N N . THR A 1 218 ? 18.525 3.733 -26.976 1.00 83.69 218 THR A N 1
ATOM 1706 C CA . THR A 1 218 ? 18.744 2.944 -25.759 1.00 83.69 218 THR A CA 1
ATOM 1707 C C . THR A 1 218 ? 17.967 3.538 -24.592 1.00 83.69 218 THR A C 1
ATOM 1709 O O . THR A 1 218 ? 17.216 2.816 -23.940 1.00 83.69 218 THR A O 1
ATOM 1712 N N . LEU A 1 219 ? 18.076 4.852 -24.381 1.00 89.44 219 LEU A N 1
ATOM 1713 C CA . LEU A 1 219 ? 17.392 5.544 -23.292 1.00 89.44 219 LEU A CA 1
ATOM 1714 C C . LEU A 1 219 ? 15.870 5.405 -23.413 1.00 89.44 219 LEU A C 1
ATOM 1716 O O . LEU A 1 219 ? 15.227 4.974 -22.464 1.00 89.44 219 LEU A O 1
ATOM 1720 N N . LEU A 1 220 ? 15.311 5.655 -24.602 1.00 88.50 220 LEU A N 1
ATOM 1721 C CA . LEU A 1 220 ? 13.880 5.479 -24.864 1.00 88.50 220 LEU A CA 1
ATOM 1722 C C . LEU A 1 220 ? 13.419 4.042 -24.615 1.00 88.50 220 LEU A C 1
ATOM 1724 O O . LEU A 1 220 ? 12.350 3.847 -24.050 1.00 88.50 220 LEU A O 1
ATOM 1728 N N . THR A 1 221 ? 14.216 3.040 -24.996 1.00 86.00 221 THR A N 1
ATOM 1729 C CA . THR A 1 221 ? 13.872 1.626 -24.765 1.00 86.00 221 THR A CA 1
ATOM 1730 C C . THR A 1 221 ? 13.809 1.312 -23.268 1.00 86.00 221 THR A C 1
ATOM 1732 O O . THR A 1 221 ? 12.855 0.680 -22.819 1.00 86.00 221 THR A O 1
ATOM 1735 N N . ILE A 1 222 ? 14.792 1.784 -22.492 1.00 88.06 222 ILE A N 1
ATOM 1736 C CA . ILE A 1 222 ? 14.825 1.613 -21.031 1.00 88.06 222 ILE A CA 1
ATOM 1737 C C . ILE A 1 222 ? 13.625 2.312 -20.387 1.00 88.06 222 ILE A C 1
ATOM 1739 O O . ILE A 1 222 ? 12.924 1.704 -19.580 1.00 88.06 222 ILE A O 1
ATOM 1743 N N . THR A 1 223 ? 13.346 3.561 -20.774 1.00 87.50 223 THR A N 1
ATOM 1744 C CA . THR A 1 223 ? 12.185 4.311 -20.280 1.00 87.50 223 THR A CA 1
ATOM 1745 C C . THR A 1 223 ? 10.882 3.574 -20.582 1.00 87.50 223 THR A C 1
ATOM 1747 O O . THR A 1 223 ? 10.047 3.417 -19.695 1.00 87.50 223 THR A O 1
ATOM 1750 N N . LEU A 1 224 ? 10.714 3.066 -21.803 1.00 87.56 224 LEU A N 1
ATOM 1751 C CA . LEU A 1 224 ? 9.503 2.354 -22.205 1.00 87.56 224 LEU A CA 1
ATOM 1752 C C . LEU A 1 224 ? 9.309 1.055 -21.410 1.00 87.56 224 LEU A C 1
ATOM 1754 O O . LEU A 1 224 ? 8.192 0.744 -21.001 1.00 87.56 224 LEU A O 1
ATOM 1758 N N . LEU A 1 225 ? 10.398 0.326 -21.147 1.00 86.12 225 LEU A N 1
ATOM 1759 C CA . LEU A 1 225 ? 10.369 -0.890 -20.337 1.00 86.12 225 LEU A CA 1
ATOM 1760 C C . LEU A 1 225 ? 10.014 -0.593 -18.871 1.00 86.12 225 LEU A C 1
ATOM 1762 O O . LEU A 1 225 ? 9.234 -1.333 -18.269 1.00 86.12 225 LEU A O 1
ATOM 1766 N N . TYR A 1 226 ? 10.543 0.499 -18.312 1.00 82.81 226 TYR A N 1
ATOM 1767 C CA . TYR A 1 226 ? 10.188 0.963 -16.970 1.00 82.81 226 TYR A CA 1
ATOM 1768 C C . TYR A 1 226 ? 8.688 1.272 -16.867 1.00 82.81 226 TYR A C 1
ATOM 1770 O O . TYR A 1 226 ? 8.007 0.710 -16.011 1.00 82.81 226 TYR A O 1
ATOM 1778 N N . PHE A 1 227 ? 8.153 2.085 -17.786 1.00 81.62 227 PHE A N 1
ATOM 1779 C CA . PHE A 1 227 ? 6.721 2.403 -17.819 1.00 81.62 227 PHE A CA 1
ATOM 1780 C C . PHE A 1 227 ? 5.853 1.153 -17.984 1.00 81.62 227 PHE A C 1
ATOM 1782 O O . PHE A 1 227 ? 4.862 1.010 -17.273 1.00 81.62 227 PHE A O 1
ATOM 1789 N N . TYR A 1 228 ? 6.236 0.232 -18.873 1.00 80.94 228 TYR A N 1
ATOM 1790 C CA . TYR A 1 228 ? 5.537 -1.042 -19.042 1.00 80.94 228 TYR A CA 1
ATOM 1791 C C . TYR A 1 228 ? 5.508 -1.851 -17.746 1.00 80.94 228 TYR A C 1
ATOM 1793 O O . TYR A 1 228 ? 4.448 -2.324 -17.352 1.00 80.94 228 TYR A O 1
ATOM 1801 N N . THR A 1 229 ? 6.648 -1.977 -17.066 1.00 77.75 229 THR A N 1
ATOM 1802 C CA . THR A 1 229 ? 6.750 -2.751 -15.823 1.00 77.75 229 THR A CA 1
ATOM 1803 C C . THR A 1 229 ? 5.832 -2.168 -14.755 1.00 77.75 229 THR A C 1
ATOM 1805 O O . THR A 1 229 ? 5.011 -2.891 -14.198 1.00 77.75 229 THR A O 1
ATOM 1808 N N . THR A 1 230 ? 5.900 -0.855 -14.528 1.00 77.38 230 THR A N 1
ATOM 1809 C CA . THR A 1 230 ? 5.041 -0.156 -13.562 1.00 77.38 230 THR A CA 1
ATOM 1810 C C . THR A 1 230 ? 3.556 -0.314 -13.894 1.00 77.38 230 THR A C 1
ATOM 1812 O O . THR A 1 230 ? 2.748 -0.609 -13.015 1.00 77.38 230 THR A O 1
ATOM 1815 N N . LEU A 1 231 ? 3.190 -0.162 -15.167 1.00 77.94 231 LEU A N 1
ATOM 1816 C CA . LEU A 1 231 ? 1.804 -0.245 -15.625 1.00 77.94 231 LEU A CA 1
ATOM 1817 C C . LEU A 1 231 ? 1.249 -1.672 -15.513 1.00 77.94 231 LEU A C 1
ATOM 1819 O O . LEU A 1 231 ? 0.140 -1.856 -15.019 1.00 77.94 231 LEU A O 1
ATOM 1823 N N . VAL A 1 232 ? 2.032 -2.684 -15.897 1.00 78.00 232 VAL A N 1
ATOM 1824 C CA . VAL A 1 232 ? 1.650 -4.096 -15.760 1.00 78.00 232 VAL A CA 1
ATOM 1825 C C . VAL A 1 232 ? 1.500 -4.475 -14.291 1.00 78.00 232 VAL A C 1
ATOM 1827 O O . VAL A 1 232 ? 0.474 -5.044 -13.931 1.00 78.00 232 VAL A O 1
ATOM 1830 N N . LEU A 1 233 ? 2.462 -4.124 -13.428 1.00 72.81 233 LEU A N 1
ATOM 1831 C CA . LEU A 1 233 ? 2.361 -4.387 -11.986 1.00 72.81 233 LEU A CA 1
ATOM 1832 C C . LEU A 1 233 ? 1.137 -3.695 -11.362 1.00 72.81 233 LEU A C 1
ATOM 1834 O O . LEU A 1 233 ? 0.484 -4.277 -10.503 1.00 72.81 233 LEU A O 1
ATOM 1838 N N . SER A 1 234 ? 0.765 -2.498 -11.827 1.00 70.56 234 SER A N 1
ATOM 1839 C CA . SER A 1 234 ? -0.451 -1.812 -11.368 1.00 70.56 234 SER A CA 1
ATOM 1840 C C . SER A 1 234 ? -1.745 -2.562 -11.707 1.00 70.56 234 SER A C 1
ATOM 1842 O O . SER A 1 234 ? -2.756 -2.333 -11.043 1.00 70.56 234 SER A O 1
ATOM 1844 N N . PHE A 1 235 ? -1.748 -3.431 -12.722 1.00 68.88 235 PHE A N 1
ATOM 1845 C CA . PHE A 1 235 ? -2.922 -4.232 -13.086 1.00 68.88 235 PHE A CA 1
ATOM 1846 C C . PHE A 1 235 ? -3.062 -5.514 -12.266 1.00 68.88 235 PHE A C 1
ATOM 1848 O O . PHE A 1 235 ? -4.131 -6.125 -12.289 1.00 68.88 235 PHE A O 1
ATOM 1855 N N . PHE A 1 236 ? -2.021 -5.919 -11.533 1.00 64.94 236 PHE A N 1
ATOM 1856 C CA . PHE A 1 236 ? -2.064 -7.083 -10.657 1.00 64.94 236 PHE A CA 1
ATOM 1857 C C . PHE A 1 236 ? -2.312 -6.638 -9.210 1.00 64.94 236 PHE A C 1
ATOM 1859 O O . PHE A 1 236 ? -1.374 -6.270 -8.505 1.00 64.94 236 PHE A O 1
ATOM 1866 N N . PRO A 1 237 ? -3.557 -6.707 -8.699 1.00 57.06 237 PRO A N 1
ATOM 1867 C CA . PRO A 1 237 ? -3.843 -6.339 -7.311 1.00 57.06 237 PRO A CA 1
ATOM 1868 C C . PRO A 1 237 ? -3.036 -7.175 -6.302 1.00 57.06 237 PRO A C 1
ATOM 1870 O O . PRO A 1 237 ? -2.717 -6.687 -5.220 1.00 57.06 237 PRO A O 1
ATOM 1873 N N . TRP A 1 238 ? -2.615 -8.396 -6.671 1.00 50.78 238 TRP A N 1
ATOM 1874 C CA . TRP A 1 238 ? -1.822 -9.261 -5.793 1.00 50.78 238 TRP A CA 1
ATOM 1875 C C . TRP A 1 238 ? -0.448 -8.672 -5.431 1.00 50.78 238 TRP A C 1
ATOM 1877 O O . TRP A 1 238 ? 0.087 -9.004 -4.372 1.00 50.78 238 TRP A O 1
ATOM 1887 N N . THR A 1 239 ? 0.152 -7.809 -6.269 1.00 57.91 239 THR A N 1
ATOM 1888 C CA . THR A 1 239 ? 1.494 -7.263 -5.986 1.00 57.91 239 THR A CA 1
ATOM 1889 C C . THR A 1 239 ? 1.476 -6.174 -4.919 1.00 57.91 239 THR A C 1
ATOM 1891 O O . THR A 1 239 ? 2.492 -5.979 -4.257 1.00 57.91 239 THR A O 1
ATOM 1894 N N . LYS A 1 240 ? 0.328 -5.521 -4.677 1.00 54.50 240 LYS A N 1
ATOM 1895 C CA . LYS A 1 240 ? 0.178 -4.563 -3.568 1.00 54.50 240 LYS A CA 1
ATOM 1896 C C . LYS A 1 240 ? 0.217 -5.257 -2.198 1.00 54.50 240 LYS A C 1
ATOM 1898 O O . LYS A 1 240 ? 0.883 -4.776 -1.291 1.00 54.50 240 LYS A O 1
ATOM 1903 N N . GLN A 1 241 ? -0.429 -6.417 -2.060 1.00 50.19 241 GLN A N 1
ATOM 1904 C CA . GLN A 1 241 ? -0.499 -7.156 -0.788 1.00 50.19 241 GLN A CA 1
ATOM 1905 C C . GLN A 1 241 ? 0.752 -7.979 -0.461 1.00 50.19 241 GLN A C 1
ATOM 1907 O O . GLN A 1 241 ? 1.114 -8.083 0.710 1.00 50.19 241 GLN A O 1
ATOM 1912 N N . ALA A 1 242 ? 1.434 -8.543 -1.466 1.00 51.91 242 ALA A N 1
ATOM 1913 C CA . ALA A 1 242 ? 2.656 -9.317 -1.229 1.00 51.91 242 ALA A CA 1
ATOM 1914 C C . ALA A 1 242 ? 3.747 -8.477 -0.535 1.00 51.91 242 ALA A C 1
ATOM 1916 O O . ALA A 1 242 ? 4.442 -8.983 0.343 1.00 51.91 242 ALA A O 1
ATOM 1917 N N . GLY A 1 243 ? 3.848 -7.185 -0.873 1.00 50.91 243 GLY A N 1
ATOM 1918 C CA . GLY A 1 243 ? 4.799 -6.265 -0.247 1.00 50.91 243 GLY A CA 1
ATOM 1919 C C . GLY A 1 243 ? 4.539 -6.040 1.245 1.00 50.91 243 GLY A C 1
ATOM 1920 O O . GLY A 1 243 ? 5.478 -6.100 2.033 1.00 50.91 243 GLY A O 1
ATOM 1921 N N . VAL A 1 244 ? 3.275 -5.848 1.644 1.00 54.62 244 VAL A N 1
ATOM 1922 C CA . VAL A 1 244 ? 2.894 -5.561 3.043 1.00 54.62 244 VAL A CA 1
ATOM 1923 C C . VAL A 1 244 ? 3.088 -6.785 3.938 1.00 54.62 244 VAL A C 1
ATOM 1925 O O . VAL A 1 244 ? 3.678 -6.676 5.011 1.00 54.62 244 V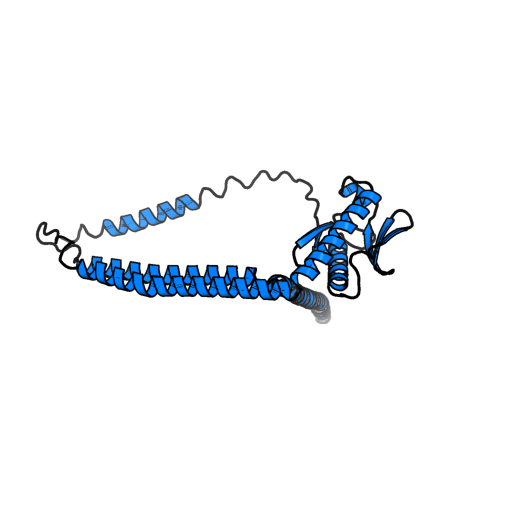AL A O 1
ATOM 1928 N N . ILE A 1 245 ? 2.660 -7.966 3.480 1.00 56.66 245 ILE A N 1
ATOM 1929 C CA . ILE A 1 245 ? 2.808 -9.212 4.247 1.00 56.66 245 ILE A CA 1
ATOM 1930 C C . ILE A 1 245 ? 4.296 -9.544 4.432 1.00 56.66 245 ILE A C 1
ATOM 1932 O O . ILE A 1 245 ? 4.727 -9.854 5.541 1.00 56.66 245 ILE A O 1
ATOM 1936 N N . MET A 1 246 ? 5.107 -9.430 3.373 1.00 55.38 246 MET A N 1
ATOM 1937 C CA . MET A 1 246 ? 6.546 -9.697 3.465 1.00 55.38 246 MET A CA 1
ATOM 1938 C C . MET A 1 246 ? 7.280 -8.682 4.348 1.00 55.38 246 MET A C 1
ATOM 1940 O O . MET A 1 246 ? 8.130 -9.092 5.137 1.00 55.38 246 MET A O 1
ATOM 1944 N N . LEU A 1 247 ? 6.940 -7.389 4.273 1.00 57.75 247 LEU A N 1
ATOM 1945 C CA . LEU A 1 247 ? 7.497 -6.374 5.174 1.00 57.75 247 LEU A CA 1
ATOM 1946 C C . LEU A 1 247 ? 7.154 -6.675 6.632 1.00 57.75 247 LEU A C 1
ATOM 1948 O O . LEU A 1 247 ? 8.055 -6.666 7.463 1.00 57.75 247 LEU A O 1
ATOM 1952 N N . GLY A 1 248 ? 5.900 -7.021 6.934 1.00 61.31 248 GLY A N 1
ATOM 1953 C CA . GLY A 1 248 ? 5.485 -7.407 8.284 1.00 61.31 248 GLY A CA 1
ATOM 1954 C C . GLY A 1 248 ? 6.301 -8.578 8.836 1.00 61.31 248 GLY A C 1
ATOM 1955 O O . GLY A 1 248 ? 6.790 -8.506 9.961 1.00 61.31 248 GLY A O 1
ATOM 1956 N N . TYR A 1 249 ? 6.547 -9.617 8.030 1.00 63.62 249 TYR A N 1
ATOM 1957 C CA . TYR A 1 249 ? 7.415 -10.727 8.438 1.00 63.62 249 TYR A CA 1
ATOM 1958 C C . TYR A 1 249 ? 8.867 -10.296 8.653 1.00 63.62 249 TYR A C 1
ATOM 1960 O O . TYR A 1 249 ? 9.481 -10.716 9.633 1.00 63.62 249 TYR A O 1
ATOM 1968 N N . VAL A 1 250 ? 9.431 -9.462 7.779 1.00 67.44 250 VAL A N 1
ATOM 1969 C CA . VAL A 1 250 ? 10.808 -8.971 7.941 1.00 67.44 250 VAL A CA 1
ATOM 1970 C C . VAL A 1 250 ? 10.932 -8.114 9.203 1.00 67.44 250 VAL A C 1
ATOM 1972 O O . VAL A 1 250 ? 11.847 -8.344 9.989 1.00 67.44 250 VAL A O 1
ATOM 1975 N N . LEU A 1 251 ? 9.999 -7.187 9.443 1.00 67.62 251 LEU A N 1
ATOM 1976 C CA . LEU A 1 251 ? 9.995 -6.334 10.633 1.00 67.62 251 LEU A CA 1
ATOM 1977 C C . LEU A 1 251 ? 9.761 -7.129 11.924 1.00 67.62 251 LEU A C 1
ATOM 1979 O O . LEU A 1 251 ? 10.478 -6.906 12.896 1.00 67.62 251 LEU A O 1
ATOM 1983 N N . ALA A 1 252 ? 8.832 -8.089 11.933 1.00 64.62 252 ALA A N 1
ATOM 1984 C CA . ALA A 1 252 ? 8.578 -8.936 13.100 1.00 64.62 252 ALA A CA 1
ATOM 1985 C C . ALA A 1 252 ? 9.804 -9.793 13.468 1.00 64.62 252 ALA A C 1
ATOM 1987 O O . ALA A 1 252 ? 10.169 -9.904 14.640 1.00 64.62 252 ALA A O 1
ATOM 1988 N N . ASN A 1 253 ? 10.493 -10.351 12.466 1.00 65.75 253 ASN A N 1
ATOM 1989 C CA . ASN A 1 253 ? 11.750 -11.067 12.693 1.00 65.75 253 ASN A CA 1
ATOM 1990 C C . ASN A 1 253 ? 12.862 -10.117 13.168 1.00 65.75 253 ASN A C 1
ATOM 1992 O O . ASN A 1 253 ? 13.623 -10.461 14.071 1.00 65.75 253 ASN A O 1
ATOM 1996 N N . LEU A 1 254 ? 12.938 -8.901 12.619 1.00 69.94 254 LEU A N 1
ATOM 1997 C CA . LEU A 1 254 ? 13.934 -7.909 13.021 1.00 69.94 254 LEU A CA 1
ATOM 1998 C C . LEU A 1 254 ? 13.731 -7.443 14.471 1.00 69.94 254 LEU A C 1
ATOM 2000 O O . LEU A 1 254 ? 14.708 -7.301 15.204 1.00 69.94 254 LEU A O 1
ATOM 2004 N N . GLN A 1 255 ? 12.483 -7.272 14.914 1.00 68.19 255 GLN A N 1
ATOM 2005 C CA . GLN A 1 255 ? 12.152 -6.964 16.309 1.00 68.19 255 GLN A CA 1
ATOM 2006 C C . GLN A 1 255 ? 12.565 -8.096 17.261 1.00 68.19 255 GLN A C 1
ATOM 2008 O O . GLN A 1 255 ? 13.127 -7.819 18.321 1.00 68.19 255 GLN A O 1
ATOM 2013 N N . GLN A 1 256 ? 12.375 -9.365 16.876 1.00 64.38 256 GLN A N 1
ATOM 2014 C CA . GLN A 1 256 ? 12.879 -10.503 17.659 1.00 64.38 256 GLN A CA 1
ATOM 2015 C C . GLN A 1 256 ? 14.411 -10.524 17.732 1.00 64.38 256 GLN A C 1
ATOM 2017 O O . GLN A 1 256 ? 14.972 -10.748 18.807 1.00 64.38 256 GLN A O 1
ATOM 2022 N N . MET A 1 257 ? 15.102 -10.236 16.624 1.00 68.75 257 MET A N 1
ATOM 2023 C CA . MET A 1 257 ? 16.567 -10.142 16.602 1.00 68.75 257 MET A CA 1
ATOM 2024 C C . MET A 1 257 ? 17.083 -8.974 17.456 1.00 68.75 257 MET A C 1
ATOM 2026 O O . MET A 1 257 ? 18.065 -9.129 18.182 1.00 68.75 257 MET A O 1
ATOM 2030 N N . TRP A 1 258 ? 16.411 -7.821 17.417 1.00 68.12 258 TRP A N 1
ATOM 2031 C CA . TRP A 1 258 ? 16.754 -6.646 18.220 1.00 68.12 258 TRP A CA 1
ATOM 2032 C C . TRP A 1 258 ? 16.521 -6.879 19.719 1.00 68.12 258 TRP A C 1
ATOM 2034 O O . TRP A 1 258 ? 17.382 -6.552 20.539 1.00 68.12 258 TRP A O 1
ATOM 2044 N N . GLY A 1 259 ? 15.410 -7.528 20.081 1.00 67.81 259 GLY A N 1
ATOM 2045 C CA . GLY A 1 259 ? 15.129 -7.945 21.457 1.00 67.81 259 GLY A CA 1
ATOM 2046 C C . GLY A 1 259 ? 16.170 -8.930 21.997 1.00 67.81 259 GLY A C 1
ATOM 2047 O O . GLY A 1 259 ? 16.645 -8.769 23.122 1.00 67.81 259 GLY A O 1
ATOM 2048 N N . ALA A 1 260 ? 16.600 -9.897 21.179 1.00 62.91 260 ALA A N 1
ATOM 2049 C CA . ALA A 1 260 ? 17.667 -10.832 21.540 1.00 62.91 260 ALA A CA 1
ATOM 2050 C C . ALA A 1 260 ? 19.032 -10.136 21.705 1.00 62.91 260 ALA A C 1
ATOM 2052 O O . ALA A 1 260 ? 19.793 -10.478 22.612 1.00 62.91 260 ALA A O 1
ATOM 2053 N N . PHE A 1 261 ? 19.331 -9.129 20.878 1.00 68.94 261 PHE A N 1
ATOM 2054 C CA . PHE A 1 261 ? 20.552 -8.330 20.995 1.00 68.94 261 PHE A CA 1
ATOM 2055 C C . PHE A 1 261 ? 20.579 -7.519 22.300 1.00 68.94 261 PHE A C 1
ATOM 2057 O O . PHE A 1 261 ? 21.557 -7.591 23.046 1.00 68.94 261 PHE A O 1
ATOM 2064 N N . ILE A 1 262 ? 19.488 -6.817 22.631 1.00 69.31 262 ILE A N 1
ATOM 2065 C CA . ILE A 1 262 ? 19.373 -6.045 23.881 1.00 69.31 262 ILE A CA 1
ATOM 2066 C C . ILE A 1 262 ? 19.416 -6.960 25.109 1.00 69.31 262 ILE A C 1
ATOM 2068 O O . ILE A 1 262 ? 20.047 -6.600 26.098 1.00 69.31 262 ILE A O 1
ATOM 2072 N N . ALA A 1 263 ? 18.822 -8.155 25.056 1.00 66.31 263 ALA A N 1
ATOM 2073 C CA . ALA A 1 263 ? 18.880 -9.116 26.159 1.00 66.31 263 ALA A CA 1
ATOM 2074 C C . ALA A 1 263 ? 20.299 -9.666 26.420 1.00 66.31 263 ALA A C 1
ATOM 2076 O O . ALA A 1 263 ? 20.608 -10.069 27.543 1.00 66.31 263 ALA A O 1
ATOM 2077 N N . TYR A 1 264 ? 21.185 -9.654 25.418 1.00 66.00 264 TYR A N 1
ATOM 2078 C CA . TYR A 1 264 ? 22.556 -10.161 25.544 1.00 66.00 264 TYR A CA 1
ATOM 2079 C C . TYR A 1 264 ? 23.552 -9.116 26.083 1.00 66.00 264 TYR A C 1
ATOM 2081 O O . TYR A 1 264 ? 24.546 -9.471 26.725 1.00 66.00 264 TYR A O 1
ATOM 2089 N N . VAL A 1 265 ? 23.280 -7.819 25.887 1.00 62.03 265 VAL A N 1
ATOM 2090 C CA . VAL A 1 265 ? 24.149 -6.716 26.349 1.00 62.03 265 VAL A CA 1
ATOM 2091 C C . VAL A 1 265 ? 24.369 -6.710 27.881 1.00 62.03 265 VAL A C 1
ATOM 2093 O O . VAL A 1 265 ? 25.524 -6.594 28.306 1.00 62.03 265 VAL A O 1
ATOM 2096 N N . PRO A 1 266 ? 23.346 -6.898 28.743 1.00 64.12 266 PRO A N 1
ATOM 2097 C CA . PRO A 1 266 ? 23.518 -6.900 30.199 1.00 64.12 266 PRO A CA 1
ATOM 2098 C C . PRO A 1 266 ? 24.383 -8.056 30.718 1.00 64.12 266 PRO A C 1
ATOM 2100 O O . PRO A 1 266 ? 25.121 -7.902 31.695 1.00 64.12 266 PRO A O 1
ATOM 2103 N N . ILE A 1 267 ? 24.318 -9.222 30.068 1.00 58.97 267 ILE A N 1
ATOM 2104 C CA . ILE A 1 267 ? 25.054 -10.421 30.492 1.00 58.97 267 ILE A CA 1
ATOM 2105 C C . ILE A 1 267 ? 26.552 -10.233 30.221 1.00 58.97 267 ILE A C 1
ATOM 2107 O O . ILE A 1 267 ? 27.377 -10.501 31.093 1.00 58.97 267 ILE A O 1
ATOM 2111 N N . ALA A 1 268 ? 26.928 -9.670 29.070 1.00 58.56 268 ALA A N 1
ATOM 2112 C CA . ALA A 1 268 ? 28.333 -9.386 28.768 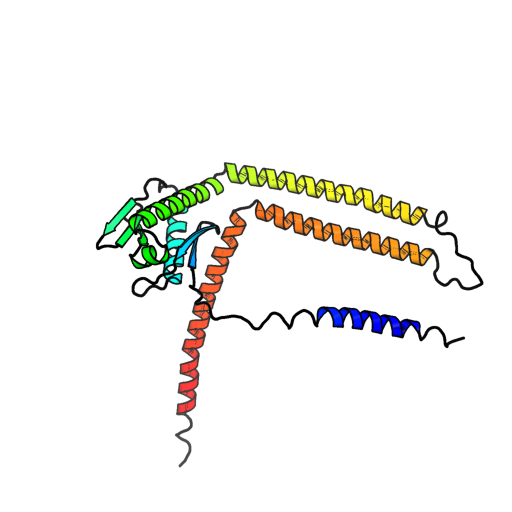1.00 58.56 268 ALA A CA 1
ATOM 2113 C C . ALA A 1 268 ? 28.943 -8.326 29.710 1.00 58.56 268 ALA A C 1
ATOM 2115 O O . ALA A 1 268 ? 30.077 -8.480 30.172 1.00 58.56 268 ALA A O 1
ATOM 2116 N N . PHE A 1 269 ? 28.185 -7.277 30.049 1.00 57.38 269 PHE A N 1
ATOM 2117 C CA . PHE A 1 269 ? 28.672 -6.200 30.920 1.00 57.38 269 PHE A CA 1
ATOM 2118 C C . PHE A 1 269 ? 28.786 -6.622 32.394 1.00 57.38 269 PHE A C 1
ATOM 2120 O O . PHE A 1 269 ? 29.776 -6.299 33.057 1.00 57.38 269 PHE A O 1
ATOM 2127 N N . SER A 1 270 ? 27.813 -7.382 32.909 1.00 56.91 270 SER A N 1
ATOM 2128 C CA . SER A 1 270 ? 27.833 -7.864 34.301 1.00 56.91 270 SER A CA 1
ATOM 2129 C C . SER A 1 270 ? 28.941 -8.887 34.560 1.00 56.91 270 SER A C 1
ATOM 2131 O O . SER A 1 270 ? 29.529 -8.899 35.644 1.00 56.91 270 SER A O 1
ATOM 2133 N N . THR A 1 271 ? 29.290 -9.699 33.558 1.00 57.69 271 THR A N 1
ATOM 2134 C CA . THR A 1 271 ? 30.337 -10.718 33.712 1.00 57.69 271 THR A CA 1
ATOM 2135 C C . THR A 1 271 ? 31.739 -10.097 33.750 1.00 57.69 271 THR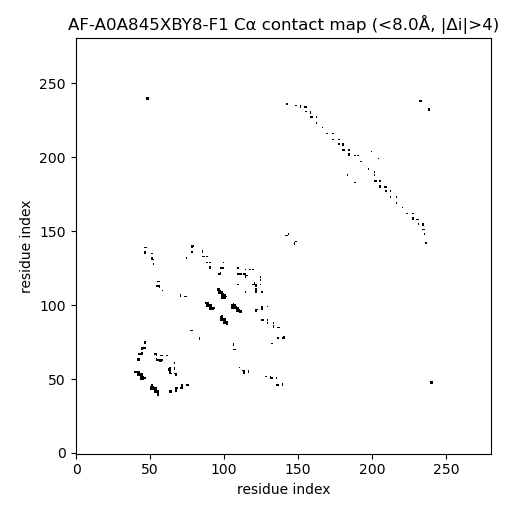 A C 1
ATOM 2137 O O . THR A 1 271 ? 32.601 -10.588 34.476 1.00 57.69 271 THR A O 1
ATOM 2140 N N . ASN A 1 272 ? 31.972 -8.970 33.063 1.00 47.25 272 ASN A N 1
ATOM 2141 C CA . ASN A 1 272 ? 33.290 -8.321 33.037 1.00 47.25 272 ASN A CA 1
ATOM 2142 C C . ASN A 1 272 ? 33.590 -7.475 34.295 1.00 47.25 272 ASN A C 1
ATOM 2144 O O . ASN A 1 272 ? 34.737 -7.399 34.732 1.00 47.25 272 ASN A O 1
ATOM 2148 N N . MET A 1 273 ? 32.579 -6.895 34.957 1.00 55.00 273 MET A N 1
ATOM 2149 C CA . MET A 1 273 ? 32.816 -6.143 36.205 1.00 55.00 273 MET A CA 1
ATOM 2150 C C . MET A 1 273 ? 33.160 -7.026 37.415 1.00 55.00 273 MET A C 1
ATOM 2152 O O . MET A 1 273 ? 33.687 -6.520 38.406 1.00 55.00 273 MET A O 1
ATOM 2156 N N . ARG A 1 274 ? 32.918 -8.343 37.359 1.00 52.09 274 ARG A N 1
ATOM 2157 C CA . ARG A 1 274 ? 33.146 -9.231 38.511 1.00 52.09 274 ARG A CA 1
ATOM 2158 C C . ARG A 1 274 ? 34.590 -9.735 38.646 1.00 52.09 274 ARG A C 1
ATOM 2160 O O . ARG A 1 274 ? 34.964 -10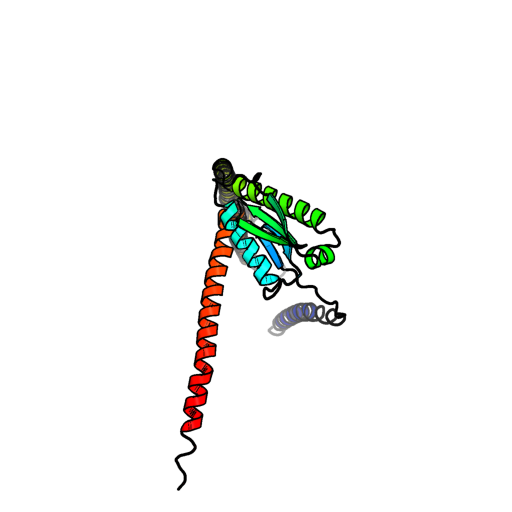.172 39.730 1.00 52.09 274 ARG A O 1
ATOM 2167 N N . TYR A 1 275 ? 35.423 -9.617 37.608 1.00 55.06 275 TYR A N 1
ATOM 2168 C CA . TYR A 1 275 ? 36.816 -10.096 37.638 1.00 55.06 275 TYR A CA 1
ATOM 2169 C C . TYR A 1 275 ? 37.848 -9.045 38.074 1.00 55.06 275 TYR A C 1
ATOM 2171 O O . TYR A 1 275 ? 38.967 -9.406 38.432 1.00 55.06 275 TYR A O 1
ATOM 2179 N N . SER A 1 276 ? 37.492 -7.758 38.135 1.00 55.12 276 SER A N 1
ATOM 2180 C CA . SER A 1 276 ? 38.459 -6.696 38.464 1.00 55.12 276 SER A CA 1
ATOM 2181 C C . SER A 1 276 ? 38.688 -6.464 39.972 1.00 55.12 276 SER A C 1
ATOM 2183 O O . SER A 1 276 ? 39.474 -5.587 40.330 1.00 55.12 276 SER A O 1
ATOM 2185 N N . TYR A 1 277 ? 38.049 -7.230 40.867 1.00 54.38 277 TYR A N 1
ATOM 2186 C CA . TYR A 1 277 ? 38.130 -7.028 42.328 1.00 54.38 277 TYR A CA 1
ATOM 2187 C C . TYR A 1 277 ? 38.840 -8.148 43.117 1.00 54.38 277 TYR A C 1
ATOM 2189 O O . TYR A 1 277 ? 38.856 -8.107 44.345 1.00 54.38 277 TYR A O 1
ATOM 2197 N N . ILE A 1 278 ? 39.474 -9.124 42.449 1.00 57.06 278 ILE A N 1
ATOM 2198 C CA . ILE A 1 278 ? 40.180 -10.255 43.102 1.00 57.06 278 ILE A CA 1
ATOM 2199 C C . ILE A 1 278 ? 41.668 -10.280 42.696 1.00 57.06 278 ILE A C 1
ATOM 2201 O O . ILE A 1 278 ? 42.245 -11.320 42.413 1.00 57.06 278 ILE A O 1
ATOM 2205 N N . GLY A 1 279 ? 42.309 -9.110 42.611 1.00 53.19 279 GLY A N 1
ATOM 2206 C CA . GLY A 1 279 ? 43.680 -8.999 42.090 1.00 53.19 279 GLY A CA 1
ATOM 2207 C C . GLY A 1 279 ? 44.569 -7.970 42.779 1.00 53.19 279 GLY A C 1
ATOM 2208 O O . GLY A 1 279 ? 45.501 -7.470 42.158 1.00 53.19 279 GLY A O 1
ATOM 2209 N N . ARG A 1 280 ? 44.283 -7.602 44.033 1.00 50.22 280 ARG A N 1
ATOM 2210 C CA . ARG A 1 280 ? 45.202 -6.780 44.836 1.00 50.22 280 ARG A CA 1
ATOM 2211 C C . ARG A 1 280 ? 45.192 -7.214 46.305 1.00 50.22 280 ARG A C 1
ATOM 2213 O O . ARG A 1 280 ? 44.452 -6.667 47.120 1.00 50.22 280 ARG A O 1
ATOM 2220 N N . LYS A 1 281 ? 46.014 -8.212 46.615 1.00 46.31 281 LYS A N 1
ATOM 2221 C CA . LYS A 1 281 ? 46.713 -8.360 47.894 1.00 46.31 281 LYS A CA 1
ATOM 2222 C C . LYS A 1 281 ? 48.137 -8.793 47.597 1.00 46.31 281 LYS A C 1
ATOM 2224 O O . LYS A 1 281 ? 48.289 -9.601 46.656 1.00 46.31 281 LYS A O 1
#

Nearest PDB structures (foldseek):
  5y06-assembly1_A  TM=4.018E-01  e=9.526E+00  Mycolicibacterium smegmatis MC2 155
  1jad-assembly1_B  TM=2.233E-01  e=9.009E+00  Meleagris gallopavo